Protein AF-0000000081159434 (afdb_homodimer)

Nearest PDB structures (foldseek):
  7n94-assembly2_B  TM=7.293E-01  e=1.625E-02  Homo sapiens
  8uw3-assembly1_A  TM=6.917E-01  e=1.733E-02  Homo sapiens
  7o1f-assembly1_A  TM=2.575E-01  e=3.703E+00  Thermochaetoides thermophila DSM 1495
  7n94-assembly2_B  TM=7.288E-01  e=1.547E-02  Homo sapiens
  8uw3-assembly1_A  TM=6.910E-01  e=1.757E-02  Homo sapiens

Structure (mmCIF, N/CA/C/O backbone):
data_AF-0000000081159434-model_v1
#
loop_
_entity.id
_entity.type
_entity.pdbx_description
1 polymer 'Craniofacial development protein 2-like protein'
#
loop_
_atom_site.group_PDB
_atom_site.id
_atom_site.type_symbol
_atom_site.label_atom_id
_atom_site.label_alt_id
_atom_site.label_comp_id
_atom_site.label_asym_id
_atom_site.label_entity_id
_atom_site.label_seq_id
_atom_site.pdbx_PDB_ins_code
_atom_site.Cartn_x
_atom_site.Cartn_y
_atom_site.Cartn_z
_atom_site.occupancy
_atom_site.B_iso_or_equiv
_atom_site.auth_seq_id
_atom_site.auth_comp_id
_atom_site.auth_asym_id
_atom_site.auth_atom_id
_atom_site.pdbx_PDB_model_num
ATOM 1 N N . MET A 1 1 ? -4.633 0.511 0.677 1 59.12 1 MET A N 1
ATOM 2 C CA . MET A 1 1 ? -3.68 1.165 -0.214 1 59.12 1 MET A CA 1
ATOM 3 C C . MET A 1 1 ? -4.184 1.155 -1.652 1 59.12 1 MET A C 1
ATOM 5 O O . MET A 1 1 ? -4.867 0.217 -2.07 1 59.12 1 MET A O 1
ATOM 9 N N . GLY A 1 2 ? -4.184 2.252 -2.365 1 60.19 2 GLY A N 1
ATOM 10 C CA . GLY A 1 2 ? -4.539 2.32 -3.773 1 60.19 2 GLY A CA 1
ATOM 11 C C . GLY A 1 2 ? -4.531 3.734 -4.32 1 60.19 2 GLY A C 1
ATOM 12 O O . GLY A 1 2 ? -4.27 4.691 -3.588 1 60.19 2 GLY A O 1
ATOM 13 N N . ASP A 1 3 ? -4.434 3.764 -5.738 1 64.25 3 ASP A N 1
ATOM 14 C CA . ASP A 1 3 ? -4.645 5.031 -6.43 1 64.25 3 ASP A CA 1
ATOM 15 C C . ASP A 1 3 ? -6.078 5.527 -6.246 1 64.25 3 ASP A C 1
ATOM 17 O O . ASP A 1 3 ? -6.988 5.09 -6.953 1 64.25 3 ASP A O 1
ATOM 21 N N . LEU A 1 4 ? -6.371 6.254 -5.203 1 74.56 4 LEU A N 1
ATOM 22 C CA . LEU A 1 4 ? -7.707 6.754 -4.898 1 74.56 4 LEU A CA 1
ATOM 23 C C . LEU A 1 4 ? -7.922 8.141 -5.5 1 74.56 4 LEU A C 1
ATOM 25 O O . LEU A 1 4 ? -9 8.719 -5.359 1 74.56 4 LEU A O 1
ATOM 29 N N . ASN A 1 5 ? -6.926 8.609 -6.211 1 83.75 5 ASN A N 1
ATOM 30 C CA . ASN A 1 5 ? -6.945 10.008 -6.633 1 83.75 5 ASN A CA 1
ATOM 31 C C . ASN A 1 5 ? -7.289 10.938 -5.473 1 83.75 5 ASN A C 1
ATOM 33 O O . ASN A 1 5 ? -8 11.922 -5.652 1 83.75 5 ASN A O 1
ATOM 37 N N . ALA A 1 6 ? -6.93 10.508 -4.309 1 91.5 6 ALA A N 1
ATOM 38 C CA . ALA A 1 6 ? -7.195 11.266 -3.086 1 91.5 6 ALA A CA 1
ATOM 39 C C . ALA A 1 6 ? -6.008 12.148 -2.715 1 91.5 6 ALA A C 1
ATOM 41 O O . ALA A 1 6 ? -4.918 11.641 -2.424 1 91.5 6 ALA A O 1
ATOM 42 N N . LYS A 1 7 ? -6.203 13.414 -2.861 1 95.12 7 LYS A N 1
ATOM 43 C CA . LYS A 1 7 ? -5.246 14.375 -2.311 1 95.12 7 LYS A CA 1
ATOM 44 C C . LYS A 1 7 ? -5.668 14.836 -0.919 1 95.12 7 LYS A C 1
ATOM 46 O O . LYS A 1 7 ? -6.691 15.508 -0.765 1 95.12 7 LYS A O 1
ATOM 51 N N . VAL A 1 8 ? -4.879 14.469 0.062 1 95.81 8 VAL A N 1
ATOM 52 C CA . VAL A 1 8 ? -5.273 14.742 1.44 1 95.81 8 VAL A CA 1
ATOM 53 C C . VAL A 1 8 ? -4.855 16.156 1.828 1 95.81 8 VAL A C 1
ATOM 55 O O . VAL A 1 8 ? -5.426 16.75 2.75 1 95.81 8 VAL A O 1
ATOM 58 N N . GLY A 1 9 ? -3.834 16.719 1.176 1 96 9 GLY A N 1
ATOM 59 C CA . GLY A 1 9 ? -3.453 18.109 1.355 1 96 9 GLY A CA 1
ATOM 60 C C . GLY A 1 9 ? -2.617 18.344 2.6 1 96 9 GLY A C 1
ATOM 61 O O . GLY A 1 9 ? -2.334 17.406 3.348 1 96 9 GLY A O 1
ATOM 62 N N . MET A 1 10 ? -2.219 19.641 2.846 1 95.88 10 MET A N 1
ATOM 63 C CA . MET A 1 10 ? -1.34 20.047 3.938 1 95.88 10 MET A CA 1
ATOM 64 C C . MET A 1 10 ? -2.148 20.406 5.18 1 95.88 10 MET A C 1
ATOM 66 O O . MET A 1 10 ? -1.649 20.297 6.301 1 95.88 10 MET A O 1
ATOM 70 N N . ASP A 1 11 ? -3.342 20.875 4.988 1 96 11 ASP A N 1
ATOM 71 C CA . ASP A 1 11 ? -4.164 21.328 6.109 1 96 11 ASP A CA 1
ATOM 72 C C . ASP A 1 11 ? -4.676 20.125 6.918 1 96 11 ASP A C 1
ATOM 74 O O . ASP A 1 11 ? -5.48 19.344 6.426 1 96 11 ASP A O 1
ATOM 78 N N . ASN A 1 12 ? -4.25 20.062 8.117 1 96.25 12 ASN A N 1
ATOM 79 C CA . ASN A 1 12 ? -4.684 18.938 8.938 1 96.25 12 ASN A CA 1
ATOM 80 C C . ASN A 1 12 ? -5.547 19.406 10.109 1 96.25 12 ASN A C 1
ATOM 82 O O . ASN A 1 12 ? -5.758 18.656 11.062 1 96.25 12 ASN A O 1
ATOM 86 N N . ILE A 1 13 ? -5.973 20.641 10.125 1 96.5 13 ILE A N 1
ATOM 87 C CA . ILE A 1 13 ? -6.809 21.156 11.203 1 96.5 13 ILE A CA 1
ATOM 88 C C . ILE A 1 13 ? -8.086 20.328 11.32 1 96.5 13 ILE A C 1
ATOM 90 O O . ILE A 1 13 ? -8.797 20.141 10.336 1 96.5 13 ILE A O 1
ATOM 94 N N . GLY A 1 14 ? -8.359 19.812 12.492 1 96.31 14 GLY A N 1
ATOM 95 C CA . GLY A 1 14 ? -9.547 19.016 12.734 1 96.31 14 GLY A CA 1
ATOM 96 C C . GLY A 1 14 ? -9.359 17.547 12.367 1 96.31 14 GLY A C 1
ATOM 97 O O . GLY A 1 14 ? -10.242 16.734 12.617 1 96.31 14 GLY A O 1
ATOM 98 N N . ASN A 1 15 ? -8.273 17.219 11.672 1 97.06 15 ASN A N 1
ATOM 99 C CA . ASN A 1 15 ? -8.008 15.859 11.227 1 97.06 15 ASN A CA 1
ATOM 100 C C . ASN A 1 15 ? -6.695 15.32 11.789 1 97.06 15 ASN A C 1
ATOM 102 O O . ASN A 1 15 ? -6.059 14.469 11.172 1 97.06 15 ASN A O 1
ATOM 106 N N . GLU A 1 16 ? -6.297 15.773 12.945 1 97 16 GLU A N 1
ATOM 107 C CA . GLU A 1 16 ? -4.973 15.484 13.492 1 97 16 GLU A CA 1
ATOM 108 C C . GLU A 1 16 ? -4.848 14.016 13.875 1 97 16 GLU A C 1
ATOM 110 O O . GLU A 1 16 ? -3.74 13.469 13.906 1 97 16 GLU A O 1
ATOM 115 N N . SER A 1 17 ? -5.977 13.414 14.125 1 96.19 17 SER A N 1
ATOM 116 C CA . SER A 1 17 ? -5.941 12 14.484 1 96.19 17 SER A CA 1
ATOM 117 C C . SER A 1 17 ? -5.633 11.133 13.273 1 96.19 17 SER A C 1
ATOM 119 O O . SER A 1 17 ? -5.18 9.992 13.414 1 96.19 17 SER A O 1
ATOM 121 N N . VAL A 1 18 ? -5.867 11.648 12.102 1 97.31 18 VAL A N 1
ATOM 122 C CA . VAL A 1 18 ? -5.754 10.859 10.883 1 97.31 18 VAL A CA 1
ATOM 123 C C . VAL A 1 18 ? -4.547 11.32 10.07 1 97.31 18 VAL A C 1
ATOM 125 O O . VAL A 1 18 ? -3.803 10.5 9.531 1 97.31 18 VAL A O 1
ATOM 128 N N . THR A 1 19 ? -4.395 12.648 9.945 1 97.62 19 THR A N 1
ATOM 129 C CA . THR A 1 19 ? -3.334 13.219 9.125 1 97.62 19 THR A CA 1
ATOM 130 C C . THR A 1 19 ? -2.314 13.953 9.984 1 97.62 19 THR A C 1
ATOM 132 O O . THR A 1 19 ? -2.672 14.57 10.992 1 97.62 19 THR A O 1
ATOM 135 N N . GLY A 1 20 ? -1.026 13.797 9.594 1 96.81 20 GLY A N 1
ATOM 136 C CA . GLY A 1 20 ? 0.026 14.57 10.227 1 96.81 20 GLY A CA 1
ATOM 137 C C . GLY A 1 20 ? 0.222 15.938 9.602 1 96.81 20 GLY A C 1
ATOM 138 O O . GLY A 1 20 ? -0.651 16.438 8.883 1 96.81 20 GLY A O 1
ATOM 139 N N . LYS A 1 21 ? 1.321 16.562 9.859 1 96.5 21 LYS A N 1
ATOM 140 C CA . LYS A 1 21 ? 1.597 17.938 9.445 1 96.5 21 LYS A CA 1
ATOM 141 C C . LYS A 1 21 ? 2.4 17.953 8.148 1 96.5 21 LYS A C 1
ATOM 143 O O . LYS A 1 21 ? 2.674 19.031 7.605 1 96.5 21 LYS A O 1
ATOM 148 N N . GLU A 1 22 ? 2.744 16.812 7.688 1 97.19 22 GLU A N 1
ATOM 149 C CA . GLU A 1 22 ? 3.645 16.734 6.543 1 97.19 22 GLU A CA 1
ATOM 150 C C . GLU A 1 22 ? 2.883 16.391 5.262 1 97.19 22 GLU A C 1
ATOM 152 O O . GLU A 1 22 ? 3.385 15.664 4.406 1 97.19 22 GLU A O 1
ATOM 157 N N . GLY A 1 23 ? 1.667 16.781 5.102 1 94.38 23 GLY A N 1
ATOM 158 C CA . GLY A 1 23 ? 0.933 16.672 3.854 1 94.38 23 GLY A CA 1
ATOM 159 C C . GLY A 1 23 ? 1.466 17.562 2.758 1 94.38 23 GLY A C 1
ATOM 160 O O . GLY A 1 23 ? 2.277 18.453 3.02 1 94.38 23 GLY A O 1
ATOM 161 N N . ILE A 1 24 ? 1.036 17.344 1.503 1 93.62 24 ILE A N 1
ATOM 162 C CA . ILE A 1 24 ? 1.435 18.203 0.395 1 93.62 24 ILE A CA 1
ATOM 163 C C . ILE A 1 24 ? 0.222 18.516 -0.481 1 93.62 24 ILE A C 1
ATOM 165 O O . ILE A 1 24 ? -0.717 17.719 -0.553 1 93.62 24 ILE A O 1
ATOM 169 N N . GLY A 1 25 ? 0.228 19.734 -1.045 1 93.88 25 GLY A N 1
ATOM 170 C CA . GLY A 1 25 ? -0.812 20.125 -1.987 1 93.88 25 GLY A CA 1
ATOM 171 C C . GLY A 1 25 ? -2.107 20.531 -1.312 1 93.88 25 GLY A C 1
ATOM 172 O O . GLY A 1 25 ? -2.115 20.891 -0.133 1 93.88 25 GLY A O 1
ATOM 173 N N . ILE A 1 26 ? -3.17 20.594 -2.125 1 96.06 26 ILE A N 1
ATOM 174 C CA . ILE A 1 26 ? -4.496 21 -1.674 1 96.06 26 ILE A CA 1
ATOM 175 C C . ILE A 1 26 ? -5.445 19.797 -1.704 1 96.06 26 ILE A C 1
ATOM 177 O O . ILE A 1 26 ? -5.496 19.062 -2.693 1 96.06 26 ILE A O 1
ATOM 181 N N . ARG A 1 27 ? -6.184 19.688 -0.584 1 96.56 27 ARG A N 1
ATOM 182 C CA . ARG A 1 27 ? -7.129 18.578 -0.447 1 96.56 27 ARG A CA 1
ATOM 183 C C . ARG A 1 27 ? -8.219 18.672 -1.507 1 96.56 27 ARG A C 1
ATOM 185 O O . ARG A 1 27 ? -8.734 19.75 -1.794 1 96.56 27 ARG A O 1
ATOM 192 N N . ASN A 1 28 ? -8.508 17.531 -2.145 1 94.56 28 ASN A N 1
ATOM 193 C CA . ASN A 1 28 ? -9.664 17.453 -3.033 1 94.56 28 ASN A CA 1
ATOM 194 C C . ASN A 1 28 ? -10.797 16.656 -2.408 1 94.56 28 ASN A C 1
ATOM 196 O O . ASN A 1 28 ? -10.711 16.234 -1.251 1 94.56 28 ASN A O 1
ATOM 200 N N . GLU A 1 29 ? -11.859 16.469 -3.17 1 93.31 29 GLU A N 1
ATOM 201 C CA . GLU A 1 29 ? -13.039 15.789 -2.643 1 93.31 29 GLU A CA 1
ATOM 202 C C . GLU A 1 29 ? -12.719 14.344 -2.27 1 93.31 29 GLU A C 1
ATOM 204 O O . GLU A 1 29 ? -13.148 13.859 -1.223 1 93.31 29 GLU A O 1
ATOM 209 N N . ASN A 1 30 ? -11.945 13.688 -3.115 1 90.88 30 ASN A N 1
ATOM 210 C CA . ASN A 1 30 ? -11.547 12.312 -2.818 1 90.88 30 ASN A CA 1
ATOM 211 C C . ASN A 1 30 ? -10.688 12.234 -1.561 1 90.88 30 ASN A C 1
ATOM 213 O O . ASN A 1 30 ? -10.812 11.289 -0.777 1 90.88 30 ASN A O 1
ATOM 217 N N . GLY A 1 31 ? -9.852 13.227 -1.444 1 93.62 31 GLY A N 1
ATOM 218 C CA . GLY A 1 31 ? -9.062 13.312 -0.227 1 93.62 31 GLY A CA 1
ATOM 219 C C . GLY A 1 31 ? -9.906 13.453 1.025 1 93.62 31 GLY A C 1
ATOM 220 O O . GLY A 1 31 ? -9.625 12.812 2.043 1 93.62 31 GLY A O 1
ATOM 221 N N . GLU A 1 32 ? -10.953 14.273 0.896 1 94.94 32 GLU A N 1
ATOM 222 C CA . GLU A 1 32 ? -11.867 14.445 2.021 1 94.94 32 GLU A CA 1
ATOM 223 C C . GLU A 1 32 ? -12.555 13.133 2.379 1 94.94 32 GLU A C 1
ATOM 225 O O . GLU A 1 32 ? -12.625 12.766 3.553 1 94.94 32 GLU A O 1
ATOM 230 N N . THR A 1 33 ? -13.031 12.461 1.392 1 92.25 33 THR A N 1
ATOM 231 C CA . THR A 1 33 ? -13.695 11.18 1.598 1 92.25 33 THR A CA 1
ATOM 232 C C . THR A 1 33 ? -12.734 10.164 2.215 1 92.25 33 THR A C 1
ATOM 234 O O . THR A 1 33 ? -13.109 9.422 3.121 1 92.25 33 THR A O 1
ATOM 237 N N . PHE A 1 34 ? -11.523 10.164 1.751 1 91.75 34 PHE A N 1
ATOM 238 C CA . PHE A 1 34 ? -10.508 9.242 2.248 1 91.75 34 PHE A CA 1
ATOM 239 C C . PHE A 1 34 ? -10.211 9.508 3.719 1 91.75 34 PHE A C 1
ATOM 241 O O . PHE A 1 34 ? -10.109 8.57 4.516 1 91.75 34 PHE A O 1
ATOM 248 N N . ILE A 1 35 ? -10.094 10.734 4.098 1 95.38 35 ILE A N 1
ATOM 249 C CA . ILE A 1 35 ? -9.852 11.117 5.484 1 95.38 35 ILE A CA 1
ATOM 250 C C . ILE A 1 35 ? -11.008 10.641 6.363 1 95.38 35 ILE A C 1
ATOM 252 O O . ILE A 1 35 ? -10.781 10.078 7.441 1 95.38 35 ILE A O 1
ATOM 256 N N . GLU A 1 36 ? -12.188 10.812 5.887 1 94.19 36 GLU A N 1
ATOM 257 C CA . GLU A 1 36 ? -13.359 10.383 6.645 1 94.19 36 GLU A CA 1
ATOM 258 C C . GLU A 1 36 ? -13.352 8.867 6.855 1 94.19 36 GLU A C 1
ATOM 260 O O . GLU A 1 36 ? -13.664 8.391 7.949 1 94.19 36 GLU A O 1
ATOM 265 N N . LEU A 1 37 ? -13.023 8.203 5.824 1 91.12 37 LEU A N 1
ATOM 266 C CA . LEU A 1 37 ? -12.93 6.746 5.926 1 91.12 37 LEU A CA 1
ATOM 267 C C . LEU A 1 37 ? -11.875 6.344 6.949 1 91.12 37 LEU A C 1
ATOM 269 O O . LEU A 1 37 ? -12.117 5.465 7.781 1 91.12 37 LEU A O 1
ATOM 273 N N . CYS A 1 38 ? -10.703 6.949 6.836 1 94.12 38 CYS A N 1
ATOM 274 C CA . CYS A 1 38 ? -9.633 6.648 7.781 1 94.12 38 CYS A CA 1
ATOM 275 C C . CYS A 1 38 ? -10.062 6.965 9.211 1 94.12 38 CYS A C 1
ATOM 277 O O . CYS A 1 38 ? -9.742 6.219 10.141 1 94.12 38 CYS A O 1
ATOM 279 N N . GLN A 1 39 ? -10.789 8.062 9.344 1 95.69 39 GLN A N 1
ATOM 280 C CA . GLN A 1 39 ? -11.312 8.406 10.656 1 95.69 39 GLN A CA 1
ATOM 281 C C . GLN A 1 39 ? -12.25 7.316 11.18 1 95.69 39 GLN A C 1
ATOM 283 O O . GLN A 1 39 ? -12.133 6.883 12.328 1 95.69 39 GLN A O 1
ATOM 288 N N . PHE A 1 40 ? -13.109 6.914 10.367 1 92.94 40 PHE A N 1
ATOM 289 C CA . PHE A 1 40 ? -14.117 5.922 10.727 1 92.94 40 PHE A CA 1
ATOM 290 C C . PHE A 1 40 ? -13.461 4.594 11.086 1 92.94 40 PHE A C 1
ATOM 292 O O . PHE A 1 40 ? -13.914 3.9 12 1 92.94 40 PHE A O 1
ATOM 299 N N . LYS A 1 41 ? -12.398 4.277 10.445 1 91.62 41 LYS A N 1
ATOM 300 C CA . LYS A 1 41 ? -11.766 2.977 10.625 1 91.62 41 LYS A CA 1
ATOM 301 C C . LYS A 1 41 ? -10.578 3.068 11.578 1 91.62 41 LYS A C 1
ATOM 303 O O . LYS A 1 41 ? -9.852 2.094 11.773 1 91.62 41 LYS A O 1
ATOM 308 N N . ASN A 1 42 ? -10.32 4.18 12.172 1 95.38 42 ASN A N 1
ATOM 309 C CA . ASN A 1 42 ? -9.227 4.426 13.109 1 95.38 42 ASN A CA 1
ATOM 310 C C . ASN A 1 42 ? -7.867 4.148 12.469 1 95.38 42 ASN A C 1
ATOM 312 O O . ASN A 1 42 ? -7.051 3.412 13.023 1 95.38 42 ASN A O 1
ATOM 316 N N . LEU A 1 43 ? -7.723 4.762 11.328 1 94.62 43 LEU A N 1
ATOM 317 C CA . LEU A 1 43 ? -6.469 4.656 10.594 1 94.62 43 LEU A CA 1
ATOM 318 C C . LEU A 1 43 ? -5.727 5.988 10.586 1 94.62 43 LEU A C 1
ATOM 320 O O . LEU A 1 43 ? -6.344 7.051 10.672 1 94.62 43 LEU A O 1
ATOM 324 N N . ILE A 1 44 ? -4.387 5.922 10.516 1 96.56 44 ILE A N 1
ATOM 325 C CA . ILE A 1 44 ? -3.576 7.109 10.266 1 96.56 44 ILE A CA 1
ATOM 326 C C . ILE A 1 44 ? -2.967 7.031 8.867 1 96.56 44 ILE A C 1
ATOM 328 O O . ILE A 1 44 ? -2.623 5.949 8.398 1 96.56 44 ILE A O 1
ATOM 332 N N . ILE A 1 45 ? -2.891 8.125 8.234 1 96.12 45 ILE A N 1
ATOM 333 C CA . ILE A 1 45 ? -2.26 8.203 6.918 1 96.12 45 ILE A CA 1
ATOM 334 C C . ILE A 1 45 ? -0.765 8.469 7.082 1 96.12 45 ILE A C 1
ATOM 336 O O . ILE A 1 45 ? -0.353 9.602 7.332 1 96.12 45 ILE A O 1
ATOM 340 N N . GLY A 1 46 ? 0.014 7.492 6.824 1 95.75 46 GLY A N 1
ATOM 341 C CA . GLY A 1 46 ?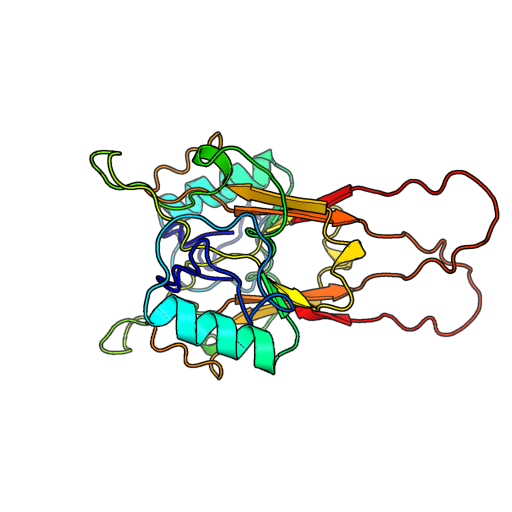 1.424 7.508 7.18 1 95.75 46 GLY A CA 1
ATOM 342 C C . GLY A 1 46 ? 2.217 8.57 6.441 1 95.75 46 GLY A C 1
ATOM 343 O O . GLY A 1 46 ? 3.082 9.227 7.023 1 95.75 46 GLY A O 1
ATOM 344 N N . GLY A 1 47 ? 1.868 8.82 5.211 1 94.75 47 GLY A N 1
ATOM 345 C CA . GLY A 1 47 ? 2.641 9.727 4.375 1 94.75 47 GLY A CA 1
ATOM 346 C C . GLY A 1 47 ? 2.619 11.156 4.871 1 94.75 47 GLY A C 1
ATOM 347 O O . GLY A 1 47 ? 3.443 11.977 4.457 1 94.75 47 GLY A O 1
ATOM 348 N N . THR A 1 48 ? 1.767 11.453 5.773 1 96.94 48 THR A N 1
ATOM 349 C CA . THR A 1 48 ? 1.625 12.828 6.25 1 96.94 48 THR A CA 1
ATOM 350 C C . THR A 1 48 ? 2.336 13.008 7.59 1 96.94 48 THR A C 1
ATOM 352 O O . THR A 1 48 ? 2.248 14.07 8.203 1 96.94 48 THR A O 1
ATOM 355 N N . ARG A 1 49 ? 3.057 12.031 8.016 1 96.56 49 ARG A N 1
ATOM 356 C CA . ARG A 1 49 ? 3.482 12.062 9.414 1 96.56 49 ARG A CA 1
ATOM 357 C C . ARG A 1 49 ? 4.988 12.266 9.516 1 96.56 49 ARG A C 1
ATOM 359 O O . ARG A 1 49 ? 5.504 12.586 10.594 1 96.56 49 ARG A O 1
ATOM 366 N N . PHE A 1 50 ? 5.648 12.133 8.508 1 96.5 50 PHE A N 1
ATOM 367 C CA . PHE A 1 50 ? 7.105 12.172 8.562 1 96.5 50 PHE A CA 1
ATOM 368 C C . PHE A 1 50 ? 7.648 13.312 7.707 1 96.5 50 PHE A C 1
ATOM 370 O O . PHE A 1 50 ? 7.266 13.453 6.547 1 96.5 50 PHE A O 1
ATOM 377 N N . GLN A 1 51 ? 8.469 14.078 8.281 1 96.31 51 GLN A N 1
ATOM 378 C CA . GLN A 1 51 ? 9.07 15.203 7.574 1 96.31 51 GLN A CA 1
ATOM 379 C C . GLN A 1 51 ? 10.016 14.727 6.48 1 96.31 51 GLN A C 1
ATOM 381 O O . GLN A 1 51 ? 10.906 13.906 6.738 1 96.31 51 GLN A O 1
ATOM 386 N N . LYS A 1 52 ? 9.719 15.203 5.328 1 94.25 52 LYS A N 1
ATOM 387 C CA . LYS A 1 52 ? 10.555 14.914 4.168 1 94.25 52 LYS A CA 1
ATOM 388 C C . LYS A 1 52 ? 10.398 15.984 3.096 1 94.25 52 LYS A C 1
ATOM 390 O O . LYS A 1 52 ? 9.438 16.766 3.125 1 94.25 52 LYS A O 1
ATOM 395 N N . LYS A 1 53 ? 11.43 16.016 2.223 1 93.5 53 LYS A N 1
ATOM 396 C CA . LYS A 1 53 ? 11.281 16.891 1.058 1 93.5 53 LYS A CA 1
ATOM 397 C C . LYS A 1 53 ? 10.102 16.453 0.195 1 93.5 53 LYS A C 1
ATOM 399 O O . LYS A 1 53 ? 9.773 15.266 0.134 1 93.5 53 LYS A O 1
ATOM 404 N N . ASP A 1 54 ? 9.508 17.344 -0.512 1 90.12 54 ASP A N 1
ATOM 405 C CA . ASP A 1 54 ? 8.305 17.109 -1.298 1 90.12 54 ASP A CA 1
ATOM 406 C C . ASP A 1 54 ? 8.539 16.016 -2.34 1 90.12 54 ASP A C 1
ATOM 408 O O . ASP A 1 54 ? 7.633 15.242 -2.656 1 90.12 54 ASP A O 1
ATOM 412 N N . ILE A 1 55 ? 9.781 15.914 -2.852 1 88.19 55 ILE A N 1
ATOM 413 C CA . ILE A 1 55 ? 10.078 14.938 -3.893 1 88.19 55 ILE A CA 1
ATOM 414 C C . ILE A 1 55 ? 9.945 13.523 -3.33 1 88.19 55 ILE A C 1
ATOM 416 O O . ILE A 1 55 ? 9.734 12.57 -4.078 1 88.19 55 ILE A O 1
ATOM 420 N N . TYR A 1 56 ? 10 13.375 -2 1 92.44 56 TYR A N 1
ATOM 421 C CA . TYR A 1 56 ? 9.875 12.062 -1.375 1 92.44 56 TYR A CA 1
ATOM 422 C C . TYR A 1 56 ? 8.461 11.852 -0.851 1 92.44 56 TYR A C 1
ATOM 424 O O . TYR A 1 56 ? 8.172 10.82 -0.235 1 92.44 56 TYR A O 1
ATOM 432 N N . LYS A 1 57 ? 7.609 12.844 -1.099 1 93.5 57 LYS A N 1
ATOM 433 C CA . LYS A 1 57 ? 6.211 12.75 -0.688 1 93.5 57 LYS A CA 1
ATOM 434 C C . LYS A 1 57 ? 5.309 12.453 -1.881 1 93.5 57 LYS A C 1
ATOM 436 O O . LYS A 1 57 ? 4.359 11.672 -1.769 1 93.5 57 LYS A O 1
ATOM 441 N N . ALA A 1 58 ? 5.625 13.055 -2.992 1 91.94 58 ALA A N 1
ATOM 442 C CA . ALA A 1 58 ? 4.785 12.93 -4.18 1 91.94 58 ALA A CA 1
ATOM 443 C C . ALA A 1 58 ? 4.871 11.523 -4.766 1 91.94 58 ALA A C 1
ATOM 445 O O . ALA A 1 58 ? 5.961 10.969 -4.91 1 91.94 58 ALA A O 1
ATOM 446 N N . THR A 1 59 ? 3.695 10.977 -5.047 1 90.69 59 THR A N 1
ATOM 447 C CA . THR A 1 59 ? 3.666 9.625 -5.582 1 90.69 59 THR A CA 1
ATOM 448 C C . THR A 1 59 ? 3.303 9.633 -7.062 1 90.69 59 THR A C 1
ATOM 450 O O . THR A 1 59 ? 3.416 8.609 -7.742 1 90.69 59 THR A O 1
ATOM 453 N N . TRP A 1 60 ? 2.846 10.711 -7.578 1 90 60 TRP A N 1
ATOM 454 C CA . TRP A 1 60 ? 2.5 10.875 -8.984 1 90 60 TRP A CA 1
ATOM 455 C C . TRP A 1 60 ? 3.133 12.133 -9.562 1 90 60 TRP A C 1
ATOM 457 O O . TRP A 1 60 ? 3.137 13.188 -8.914 1 90 60 TRP A O 1
ATOM 467 N N . VAL A 1 61 ? 3.666 11.992 -10.719 1 87.69 61 VAL A N 1
ATOM 468 C CA . VAL A 1 61 ? 4.238 13.117 -11.438 1 87.69 61 VAL A CA 1
ATOM 469 C C . VAL A 1 61 ? 3.635 13.203 -12.844 1 87.69 61 VAL A C 1
ATOM 471 O O . VAL A 1 61 ? 3.541 12.188 -13.539 1 87.69 61 VAL A O 1
ATOM 474 N N . SER A 1 62 ? 3.266 14.391 -13.133 1 88.31 62 SER A N 1
ATOM 475 C CA . SER A 1 62 ? 2.686 14.578 -14.461 1 88.31 62 SER A CA 1
ATOM 476 C C . SER A 1 62 ? 3.721 14.336 -15.555 1 88.31 62 SER A C 1
ATOM 478 O O . SER A 1 62 ? 4.926 14.391 -15.305 1 88.31 62 SER A O 1
ATOM 480 N N . PRO A 1 63 ? 3.133 14.008 -16.797 1 86.44 63 PRO A N 1
ATOM 481 C CA . PRO A 1 63 ? 4.055 13.742 -17.906 1 86.44 63 PRO A CA 1
ATOM 482 C C . PRO A 1 63 ? 5.051 14.875 -18.125 1 86.44 63 PRO A C 1
ATOM 484 O O . PRO A 1 63 ? 6.211 14.625 -18.484 1 86.44 63 PRO A O 1
ATOM 487 N N . ASN A 1 64 ? 4.645 16.094 -17.906 1 87.94 64 ASN A N 1
ATOM 488 C CA . ASN A 1 64 ? 5.535 17.234 -18.109 1 87.94 64 ASN A CA 1
ATOM 489 C C . ASN A 1 64 ? 6.34 17.531 -16.859 1 87.94 64 ASN A C 1
ATOM 491 O O . ASN A 1 64 ? 7.078 18.531 -16.812 1 87.94 64 ASN A O 1
ATOM 495 N N . ARG A 1 65 ? 6.141 16.75 -15.836 1 83.69 65 ARG A N 1
ATOM 496 C CA . ARG A 1 65 ? 6.883 16.766 -14.578 1 83.69 65 ARG A CA 1
ATOM 497 C C . ARG A 1 65 ? 6.652 18.062 -13.812 1 83.69 65 ARG A C 1
ATOM 499 O O . ARG A 1 65 ? 7.418 18.406 -12.906 1 83.69 65 ARG A O 1
ATOM 506 N N . ARG A 1 66 ? 5.594 18.797 -14.141 1 87.88 66 ARG A N 1
ATOM 507 C CA . ARG A 1 66 ? 5.34 20.094 -13.5 1 87.88 66 ARG A CA 1
ATOM 508 C C . ARG A 1 66 ? 4.406 19.938 -12.312 1 87.88 66 ARG A C 1
ATOM 510 O O . ARG A 1 66 ? 4.414 20.766 -11.398 1 87.88 66 ARG A O 1
ATOM 517 N N . THR A 1 67 ? 3.623 18.922 -12.406 1 88.88 67 THR A N 1
ATOM 518 C CA . THR A 1 67 ? 2.66 18.703 -11.336 1 88.88 67 THR A CA 1
ATOM 519 C C . THR A 1 67 ? 3.012 17.453 -10.539 1 88.88 67 THR A C 1
ATOM 521 O O . THR A 1 67 ? 3.299 16.391 -11.117 1 88.88 67 THR A O 1
ATOM 524 N N . LYS A 1 68 ? 3.115 17.641 -9.266 1 90.19 68 LYS A N 1
ATOM 525 C CA . LYS A 1 68 ? 3.369 16.531 -8.352 1 90.19 68 LYS A CA 1
ATOM 526 C C . LYS A 1 68 ? 2.27 16.422 -7.301 1 90.19 68 LYS A C 1
ATOM 528 O O . LYS A 1 68 ? 1.878 17.422 -6.695 1 90.19 68 LYS A O 1
ATOM 533 N N . ASN A 1 69 ? 1.725 15.211 -7.211 1 91.94 69 ASN A N 1
ATOM 534 C CA . ASN A 1 69 ? 0.671 14.953 -6.238 1 91.94 69 ASN A CA 1
ATOM 535 C C . ASN A 1 69 ? 0.952 13.688 -5.43 1 91.94 69 ASN A C 1
ATOM 537 O O . ASN A 1 69 ? 1.637 12.781 -5.906 1 91.94 69 ASN A O 1
ATOM 541 N N . ARG A 1 70 ? 0.551 13.719 -4.23 1 93 70 ARG A N 1
ATOM 542 C CA . ARG A 1 70 ? 0.509 12.484 -3.453 1 93 70 ARG A CA 1
ATOM 543 C C . ARG A 1 70 ? -0.882 11.859 -3.492 1 93 70 ARG A C 1
ATOM 545 O O . ARG A 1 70 ? -1.806 12.352 -2.838 1 93 70 ARG A O 1
ATOM 552 N N . ILE A 1 71 ? -1.006 10.781 -4.273 1 90.56 71 ILE A N 1
ATOM 553 C CA . ILE A 1 71 ? -2.334 10.203 -4.426 1 90.56 71 ILE A CA 1
ATOM 554 C C . ILE A 1 71 ? -2.297 8.719 -4.043 1 90.56 71 ILE A C 1
ATOM 556 O O . ILE A 1 71 ? -3.338 8.062 -3.99 1 90.56 71 ILE A O 1
ATOM 560 N N . ASP A 1 72 ? -1.168 8.125 -3.83 1 89.38 72 ASP A N 1
ATOM 561 C CA . ASP A 1 72 ? -0.984 6.797 -3.25 1 89.38 72 ASP A CA 1
ATOM 562 C C . ASP A 1 72 ? -0.629 6.887 -1.768 1 89.38 72 ASP A C 1
ATOM 564 O O . ASP A 1 72 ? 0.228 7.684 -1.378 1 89.38 72 ASP A O 1
ATOM 568 N N . HIS A 1 73 ? -1.359 6.082 -0.984 1 92.12 73 HIS A N 1
ATOM 569 C CA . HIS A 1 73 ? -1.223 6.254 0.458 1 92.12 73 HIS A CA 1
ATOM 570 C C . HIS A 1 73 ? -1.065 4.91 1.16 1 92.12 73 HIS A C 1
ATOM 572 O O . HIS A 1 73 ? -1.557 3.891 0.672 1 92.12 73 HIS A O 1
ATOM 578 N N . ILE A 1 74 ? -0.367 4.949 2.229 1 92 74 ILE A N 1
ATOM 579 C CA . ILE A 1 74 ? -0.35 3.881 3.221 1 92 74 ILE A CA 1
ATOM 580 C C . ILE A 1 74 ? -1.022 4.363 4.508 1 92 74 ILE A C 1
ATOM 582 O O . ILE A 1 74 ? -0.636 5.387 5.07 1 92 74 ILE A O 1
ATOM 586 N N . ALA A 1 75 ? -2.066 3.699 4.848 1 93 75 ALA A N 1
ATOM 587 C CA . ALA A 1 75 ? -2.736 3.951 6.121 1 93 75 ALA A CA 1
ATOM 588 C C . ALA A 1 75 ? -2.654 2.734 7.035 1 93 75 ALA A C 1
ATOM 590 O O . ALA A 1 75 ? -2.744 1.595 6.574 1 93 75 ALA A O 1
ATOM 591 N N . VAL A 1 76 ? -2.445 2.992 8.281 1 92.44 76 VAL A N 1
ATOM 592 C CA . VAL A 1 76 ? -2.326 1.903 9.242 1 92.44 76 VAL A CA 1
ATOM 593 C C . VAL A 1 76 ? -3.215 2.184 10.453 1 92.44 76 VAL A C 1
ATOM 595 O O . VAL A 1 76 ? -3.557 3.336 10.727 1 92.44 76 VAL A O 1
ATOM 598 N N . ASN A 1 77 ? -3.551 1.129 11.156 1 91.81 77 ASN A N 1
ATOM 599 C CA . ASN A 1 77 ? -4.32 1.297 12.383 1 91.81 77 ASN A CA 1
ATOM 600 C C . ASN A 1 77 ? -3.588 2.189 13.383 1 91.81 77 ASN A C 1
ATOM 602 O O . ASN A 1 77 ? -2.375 2.064 13.562 1 91.81 77 ASN A O 1
ATOM 606 N N . THR A 1 78 ? -4.359 3.068 14.008 1 92.94 78 THR A N 1
ATOM 607 C CA . THR A 1 78 ? -3.799 4.035 14.945 1 92.94 78 THR A CA 1
ATOM 608 C C . THR A 1 78 ? -3.01 3.33 16.047 1 92.94 78 THR A C 1
ATOM 610 O O . THR A 1 78 ? -2.016 3.861 16.547 1 92.94 78 THR A O 1
ATOM 613 N N . LYS A 1 79 ? -3.375 2.168 16.406 1 84.94 79 LYS A N 1
ATOM 614 C CA . LYS A 1 79 ? -2.699 1.42 17.453 1 84.94 79 LYS A CA 1
ATOM 615 C C . LYS A 1 79 ? -1.253 1.116 17.078 1 84.94 79 LYS A C 1
ATOM 617 O O . LYS A 1 79 ? -0.423 0.834 17.953 1 84.94 79 LYS A O 1
ATOM 622 N N . TRP A 1 80 ? -0.955 1.264 15.781 1 84.25 80 TRP A N 1
ATOM 623 C CA . TRP A 1 80 ? 0.386 0.921 15.32 1 84.25 80 TRP A CA 1
ATOM 624 C C . TRP A 1 80 ? 1.16 2.172 14.922 1 84.25 80 TRP A C 1
ATOM 626 O O . TRP A 1 80 ? 2.176 2.086 14.227 1 84.25 80 TRP A O 1
ATOM 636 N N . LYS A 1 81 ? 0.624 3.248 15.266 1 88.31 81 LYS A N 1
ATOM 637 C CA . LYS A 1 81 ? 1.224 4.52 14.875 1 88.31 81 LYS A CA 1
ATOM 638 C C . LYS A 1 81 ? 2.689 4.586 15.289 1 88.31 81 LYS A C 1
ATOM 640 O O . LYS A 1 81 ? 3.529 5.102 14.547 1 88.31 81 LYS A O 1
ATOM 645 N N . SER A 1 82 ? 2.967 4.016 16.438 1 87.25 82 SER A N 1
ATOM 646 C CA . SER A 1 82 ? 4.332 4.105 16.953 1 87.25 82 SER A CA 1
ATOM 647 C C . SER A 1 82 ? 5.246 3.104 16.266 1 87.25 82 SER A C 1
ATOM 649 O O . SER A 1 82 ? 6.473 3.25 16.297 1 87.25 82 SER A O 1
ATOM 651 N N . SER A 1 83 ? 4.66 2.064 15.664 1 85.56 83 SER A N 1
ATOM 652 C CA . SER A 1 83 ? 5.445 1.06 14.953 1 85.56 83 SER A CA 1
ATOM 653 C C . SER A 1 83 ? 5.82 1.538 13.555 1 85.56 83 SER A C 1
ATOM 655 O O . SER A 1 83 ? 6.797 1.066 12.969 1 85.56 83 SER A O 1
ATOM 657 N N . LEU A 1 84 ? 5.004 2.402 13 1 90.19 84 LEU A N 1
ATOM 658 C CA . LEU A 1 84 ? 5.305 2.951 11.688 1 90.19 84 LEU A CA 1
ATOM 659 C C . LEU A 1 84 ? 6.438 3.967 11.766 1 90.19 84 LEU A C 1
ATOM 661 O O . LEU A 1 84 ? 6.301 5.008 12.414 1 90.19 84 LEU A O 1
ATOM 665 N N . LEU A 1 85 ? 7.52 3.699 11.078 1 91.5 85 LEU A N 1
ATOM 666 C CA . LEU A 1 85 ? 8.734 4.484 11.234 1 91.5 85 LEU A CA 1
ATOM 667 C C . LEU A 1 85 ? 8.883 5.504 10.109 1 91.5 85 LEU A C 1
ATOM 669 O O . LEU A 1 85 ? 9.516 6.543 10.281 1 91.5 85 LEU A O 1
ATOM 673 N N . ASP A 1 86 ? 8.352 5.141 8.992 1 93.88 86 ASP A N 1
ATOM 674 C CA . ASP A 1 86 ? 8.516 6.012 7.832 1 93.88 86 ASP A CA 1
ATOM 675 C C . ASP A 1 86 ? 7.566 5.605 6.707 1 93.88 86 ASP A C 1
ATOM 677 O O . ASP A 1 86 ? 7.141 4.449 6.633 1 93.88 86 ASP A O 1
ATOM 681 N N . VAL A 1 87 ? 7.117 6.527 5.922 1 93.62 87 VAL A N 1
ATOM 682 C CA . VAL A 1 87 ? 6.441 6.32 4.645 1 93.62 87 VAL A CA 1
ATOM 683 C C . VAL A 1 87 ? 7.004 7.281 3.598 1 93.62 87 VAL A C 1
ATOM 685 O O . VAL A 1 87 ? 7.066 8.492 3.828 1 93.62 87 VAL A O 1
ATOM 688 N N . SER A 1 88 ? 7.461 6.758 2.457 1 92.5 88 SER A N 1
ATOM 689 C CA . SER A 1 88 ? 8.109 7.602 1.46 1 92.5 88 SER A CA 1
ATOM 690 C C . SER A 1 88 ? 7.816 7.117 0.045 1 92.5 88 SER A C 1
ATOM 692 O O . SER A 1 88 ? 7.543 5.93 -0.165 1 92.5 88 SER A O 1
ATOM 694 N N . ALA A 1 89 ? 7.785 8.055 -0.897 1 90.5 89 ALA A N 1
ATOM 695 C CA . ALA A 1 89 ? 7.816 7.684 -2.309 1 90.5 89 ALA A CA 1
ATOM 696 C C . ALA A 1 89 ? 9.227 7.316 -2.75 1 90.5 89 ALA A C 1
ATOM 698 O O . ALA A 1 89 ? 10.172 8.086 -2.541 1 90.5 89 ALA A O 1
ATOM 699 N N . CYS A 1 90 ? 9.367 6.137 -3.312 1 85.44 90 CYS A N 1
ATOM 700 C CA . CYS A 1 90 ? 10.664 5.664 -3.781 1 85.44 90 CYS A CA 1
ATOM 701 C C . CYS A 1 90 ? 10.93 6.129 -5.207 1 85.44 90 CYS A C 1
ATOM 703 O O . CYS A 1 90 ? 10.344 5.602 -6.156 1 85.44 90 CYS A O 1
ATOM 705 N N . ARG A 1 91 ? 11.844 7.031 -5.43 1 78.75 91 ARG A N 1
ATOM 706 C CA . ARG A 1 91 ? 12.125 7.637 -6.727 1 78.75 91 ARG A CA 1
ATOM 707 C C . ARG A 1 91 ? 13.156 6.824 -7.5 1 78.75 91 ARG A C 1
ATOM 709 O O . ARG A 1 91 ? 13.305 6.992 -8.711 1 78.75 91 ARG A O 1
ATOM 716 N N . GLY A 1 92 ? 13.844 6.043 -6.867 1 69.75 92 GLY A N 1
ATOM 717 C CA . GLY A 1 92 ? 14.898 5.297 -7.543 1 69.75 92 GLY A CA 1
ATOM 718 C C . GLY A 1 92 ? 14.391 4.062 -8.258 1 69.75 92 GLY A C 1
ATOM 719 O O . GLY A 1 92 ? 15.07 3.512 -9.125 1 69.75 92 GLY A O 1
ATOM 720 N N . ALA A 1 93 ? 13.289 3.629 -7.859 1 61.94 93 ALA A N 1
ATOM 721 C CA . ALA A 1 93 ? 12.75 2.434 -8.508 1 61.94 93 ALA A CA 1
ATOM 722 C C . ALA A 1 93 ? 11.93 2.797 -9.742 1 61.94 93 ALA A C 1
ATOM 724 O O . ALA A 1 93 ? 10.82 3.316 -9.625 1 61.94 93 ALA A O 1
ATOM 725 N N . ASP A 1 94 ? 12.602 3.068 -10.852 1 63.16 94 ASP A N 1
ATOM 726 C CA . ASP A 1 94 ? 11.891 3.43 -12.078 1 63.16 94 ASP A CA 1
ATOM 727 C C . ASP A 1 94 ? 11.195 2.215 -12.688 1 63.16 94 ASP A C 1
ATOM 729 O O . ASP A 1 94 ? 11.859 1.297 -13.18 1 63.16 94 ASP A O 1
ATOM 733 N N . VAL A 1 95 ? 9.961 2.072 -12.398 1 66 95 VAL A N 1
ATOM 734 C CA . VAL A 1 95 ? 9.203 0.974 -12.977 1 66 95 VAL A CA 1
ATOM 735 C C . VAL A 1 95 ? 8.484 1.455 -14.242 1 66 95 VAL A C 1
ATOM 737 O O . VAL A 1 95 ? 7.598 0.77 -14.758 1 66 95 VAL A O 1
ATOM 740 N N . GLY A 1 96 ? 9.031 2.602 -14.789 1 68.62 96 GLY A N 1
ATOM 741 C CA . GLY A 1 96 ? 8.469 3.082 -16.031 1 68.62 96 GLY A CA 1
ATOM 742 C C . GLY A 1 96 ? 7.059 3.629 -15.883 1 68.62 96 GLY A C 1
ATOM 743 O O . GLY A 1 96 ? 6.27 3.602 -16.828 1 68.62 96 GLY A O 1
ATOM 744 N N . SER A 1 97 ? 6.68 3.949 -14.688 1 74.69 97 SER A N 1
ATOM 745 C CA . SER A 1 97 ? 5.348 4.465 -14.391 1 74.69 97 SER A CA 1
ATOM 746 C C . SER A 1 97 ? 5.406 5.926 -13.961 1 74.69 97 SER A C 1
ATOM 748 O O . SER A 1 97 ? 6.465 6.426 -13.586 1 74.69 97 SER A O 1
ATOM 750 N N . ASP A 1 98 ? 4.355 6.594 -14.258 1 80.38 98 ASP A N 1
ATOM 751 C CA . ASP A 1 98 ? 4.223 7.957 -13.758 1 80.38 98 ASP A CA 1
ATOM 752 C C . ASP A 1 98 ? 3.943 7.965 -12.258 1 80.38 98 ASP A C 1
ATOM 754 O O . ASP A 1 98 ? 3.832 9.031 -11.648 1 80.38 98 ASP A O 1
ATOM 758 N N . HIS A 1 99 ? 3.934 6.891 -11.656 1 85 99 HIS A N 1
ATOM 759 C CA . HIS A 1 99 ? 3.787 6.742 -10.211 1 85 99 HIS A CA 1
ATOM 760 C C . HIS A 1 99 ? 5.082 6.254 -9.578 1 85 99 HIS A C 1
ATOM 762 O O . HIS A 1 99 ? 5.773 5.402 -10.141 1 85 99 HIS A O 1
ATOM 768 N N . TYR A 1 100 ? 5.363 6.867 -8.461 1 86.31 100 TYR A N 1
ATOM 769 C CA . TYR A 1 100 ? 6.426 6.332 -7.613 1 86.31 100 TYR A CA 1
ATOM 770 C C . TYR A 1 100 ? 5.871 5.328 -6.613 1 86.31 100 TYR A C 1
ATOM 772 O O . TYR A 1 100 ? 4.766 5.5 -6.094 1 86.31 100 TYR A O 1
ATOM 780 N N . LEU A 1 101 ? 6.625 4.34 -6.363 1 86.5 101 LEU A N 1
ATOM 781 C CA . LEU A 1 101 ? 6.25 3.363 -5.348 1 86.5 101 LEU A CA 1
ATOM 782 C C . LEU A 1 101 ? 6.254 3.99 -3.959 1 86.5 101 LEU A C 1
ATOM 784 O O . LEU A 1 101 ? 7.152 4.77 -3.629 1 86.5 101 LEU A O 1
ATOM 788 N N . VAL A 1 102 ? 5.215 3.713 -3.219 1 90.38 102 VAL A N 1
ATOM 789 C CA . VAL A 1 102 ? 5.184 4.141 -1.824 1 90.38 102 VAL A CA 1
ATOM 790 C C . VAL A 1 102 ? 5.73 3.031 -0.93 1 90.38 102 VAL A C 1
ATOM 792 O O . VAL A 1 102 ? 5.328 1.871 -1.059 1 90.38 102 VAL A O 1
ATOM 795 N N . THR A 1 103 ? 6.688 3.395 -0.083 1 89.88 103 THR A N 1
ATOM 796 C CA . THR A 1 103 ? 7.289 2.438 0.837 1 89.88 103 THR A CA 1
ATOM 797 C C . THR A 1 103 ? 7.031 2.844 2.285 1 89.88 103 THR A C 1
ATOM 799 O O . THR A 1 103 ? 6.992 4.031 2.605 1 89.88 103 THR A O 1
ATOM 802 N N . GLY A 1 104 ? 6.715 1.818 3.113 1 91.19 104 GLY A N 1
ATOM 803 C CA . GLY A 1 104 ? 6.609 1.99 4.555 1 91.19 104 GLY A CA 1
ATOM 804 C C . GLY A 1 104 ? 7.602 1.145 5.328 1 91.19 104 GLY A C 1
ATOM 805 O O . GLY A 1 104 ? 7.973 0.054 4.891 1 91.19 104 GLY A O 1
ATOM 806 N N . GLU A 1 105 ? 8.055 1.762 6.414 1 89.25 105 GLU A N 1
ATOM 807 C CA . GLU A 1 105 ? 8.914 1.045 7.348 1 89.25 105 GLU A CA 1
ATOM 808 C C . GLU A 1 105 ? 8.234 0.862 8.703 1 89.25 105 GLU A C 1
ATOM 810 O O . GLU A 1 105 ? 7.746 1.827 9.289 1 89.25 105 GLU A O 1
ATOM 815 N N . ILE A 1 106 ? 8.148 -0.414 9.125 1 84.75 106 ILE A N 1
ATOM 816 C CA . ILE A 1 106 ? 7.496 -0.713 10.391 1 84.75 106 ILE A CA 1
ATOM 817 C C . ILE A 1 106 ? 8.484 -1.406 11.328 1 84.75 106 ILE A C 1
ATOM 819 O O . ILE A 1 106 ? 9.336 -2.178 10.883 1 84.75 106 ILE A O 1
ATOM 823 N N . ARG A 1 107 ? 8.43 -1.041 12.562 1 79.88 107 ARG A N 1
ATOM 824 C CA . ARG A 1 107 ? 9.188 -1.716 13.617 1 79.88 107 ARG A CA 1
ATOM 825 C C . ARG A 1 107 ? 8.406 -2.9 14.172 1 79.88 107 ARG A C 1
ATOM 827 O O . ARG A 1 107 ? 7.27 -2.742 14.633 1 79.88 107 ARG A O 1
ATOM 834 N N . LEU A 1 108 ? 8.961 -4.129 13.914 1 68.69 108 LEU A N 1
ATOM 835 C CA . LEU A 1 108 ? 8.344 -5.324 14.484 1 68.69 108 LEU A CA 1
ATOM 836 C C . LEU A 1 108 ? 9.164 -5.852 15.664 1 68.69 108 LEU A C 1
ATOM 838 O O . LEU A 1 108 ? 10.391 -5.758 15.656 1 68.69 108 LEU A O 1
ATOM 842 N N . PHE A 1 109 ? 8.539 -6.051 16.781 1 56.59 109 PHE A N 1
ATOM 843 C CA . PHE A 1 109 ? 9.258 -6.625 17.906 1 56.59 109 PHE A CA 1
ATOM 844 C C . PHE A 1 109 ? 9.188 -8.148 17.875 1 56.59 109 PHE A C 1
ATOM 846 O O . PHE A 1 109 ? 8.164 -8.719 17.5 1 56.59 109 PHE A O 1
ATOM 853 N N . LYS A 1 110 ? 10.258 -8.773 17.516 1 48.62 110 LYS A N 1
ATOM 854 C CA . LYS A 1 110 ? 10.297 -10.234 17.594 1 48.62 110 LYS A CA 1
ATOM 855 C C . LYS A 1 110 ? 10.133 -10.711 19.047 1 48.62 110 LYS A C 1
ATOM 857 O O . LYS A 1 110 ? 10.789 -10.195 19.953 1 48.62 110 LYS A O 1
ATOM 862 N N . VAL A 1 111 ? 8.953 -11.102 19.406 1 42.66 111 VAL A N 1
ATOM 863 C CA . VAL A 1 111 ? 8.883 -11.734 20.719 1 42.66 111 VAL A CA 1
ATOM 864 C C . VAL A 1 111 ? 9.664 -13.047 20.703 1 42.66 111 VAL A C 1
ATOM 866 O O . VAL A 1 111 ? 9.508 -13.852 19.781 1 42.66 111 VAL A O 1
ATOM 869 N N . ALA A 1 112 ? 10.836 -13.008 21.25 1 42.62 112 ALA A N 1
ATOM 870 C CA . ALA A 1 112 ? 11.43 -14.312 21.531 1 42.62 112 ALA A CA 1
ATOM 871 C C . ALA A 1 112 ? 10.367 -15.312 21.984 1 42.62 112 ALA A C 1
ATOM 873 O O . ALA A 1 112 ? 9.445 -14.961 22.734 1 42.62 112 ALA A O 1
ATOM 874 N N . GLU A 1 113 ? 10.047 -16.156 20.984 1 40.31 113 GLU A N 1
ATOM 875 C CA . GLU A 1 113 ? 9.141 -17.234 21.375 1 40.31 113 GLU A CA 1
ATOM 876 C C . GLU A 1 113 ? 9.383 -17.656 22.828 1 40.31 113 GLU A C 1
ATOM 878 O O . GLU A 1 113 ? 10.438 -18.219 23.156 1 40.31 113 GLU A O 1
ATOM 883 N N . LYS A 1 114 ? 9.188 -16.859 23.797 1 37.62 114 LYS A N 1
ATOM 884 C CA . LYS A 1 114 ? 9.234 -17.719 24.969 1 37.62 114 LYS A CA 1
ATOM 885 C C . LYS A 1 114 ? 8.32 -18.938 24.797 1 37.62 114 LYS A C 1
ATOM 887 O O . LYS A 1 114 ? 7.203 -18.812 24.297 1 37.62 114 LYS A O 1
ATOM 892 N N . LYS A 1 115 ? 8.844 -20.125 24.625 1 37.19 115 LYS A N 1
ATOM 893 C CA . LYS A 1 115 ? 8.18 -21.422 24.688 1 37.19 115 LYS A CA 1
ATOM 894 C C . LYS A 1 115 ? 6.918 -21.344 25.547 1 37.19 115 LYS A C 1
ATOM 896 O O . LYS A 1 115 ? 6.285 -22.375 25.812 1 37.19 115 LYS A O 1
ATOM 901 N N . THR A 1 116 ? 6.793 -20.438 26.484 1 36.53 116 THR A N 1
ATOM 902 C CA . THR A 1 116 ? 5.641 -20.797 27.312 1 36.53 116 THR A CA 1
ATOM 903 C C . THR A 1 116 ? 4.344 -20.578 26.531 1 36.53 116 THR A C 1
ATOM 905 O O . THR A 1 116 ? 3.539 -21.5 26.391 1 36.53 116 THR A O 1
ATOM 908 N N . ASP A 1 117 ? 3.143 -19.875 27.203 1 36.34 117 ASP A N 1
ATOM 909 C CA . ASP A 1 117 ? 1.7 -19.906 26.984 1 36.34 117 ASP A CA 1
ATOM 910 C C . ASP A 1 117 ? 1.324 -19.25 25.656 1 36.34 117 ASP A C 1
ATOM 912 O O . ASP A 1 117 ? 2.104 -18.484 25.094 1 36.34 117 ASP A O 1
ATOM 916 N N . GLU A 1 118 ? -0.118 -19.078 25.219 1 35.09 118 GLU A N 1
ATOM 917 C CA . GLU A 1 118 ? -1.013 -18.781 24.109 1 35.09 118 GLU A CA 1
ATOM 918 C C . GLU A 1 118 ? -0.736 -17.391 23.547 1 35.09 118 GLU A C 1
ATOM 920 O O . GLU A 1 118 ? -1.031 -16.375 24.188 1 35.09 118 GLU A O 1
ATOM 925 N N . GLU A 1 119 ? 0.248 -17.062 23.078 1 38 119 GLU A N 1
ATOM 926 C CA . GLU A 1 119 ? 0.708 -15.758 22.609 1 38 119 GLU A CA 1
ATOM 927 C C . GLU A 1 119 ? -0.262 -15.148 21.609 1 38 119 GLU A C 1
ATOM 929 O O . GLU A 1 119 ? -0.648 -15.805 20.641 1 38 119 GLU A O 1
ATOM 934 N N . TYR A 1 120 ? -0.979 -14.18 22.031 1 36.16 120 TYR A N 1
ATOM 935 C CA . TYR A 1 120 ? -2.016 -13.398 21.359 1 36.16 120 TYR A CA 1
ATOM 936 C C . TYR A 1 120 ? -1.493 -12.797 20.062 1 36.16 120 TYR A C 1
ATOM 938 O O . TYR A 1 120 ? -0.444 -12.148 20.047 1 36.16 120 TYR A O 1
ATOM 946 N N . ILE A 1 121 ? -1.48 -13.484 19.094 1 43.03 121 ILE A N 1
ATOM 947 C CA . ILE A 1 121 ? -1.189 -13.047 17.734 1 43.03 121 ILE A CA 1
ATOM 948 C C . ILE A 1 121 ? -2.113 -11.891 17.359 1 43.03 121 ILE A C 1
ATOM 950 O O . ILE A 1 121 ? -3.336 -12.039 17.359 1 43.03 121 ILE A O 1
ATOM 954 N N . ARG A 1 122 ? -1.665 -10.594 17.734 1 43.41 122 ARG A N 1
ATOM 955 C CA . ARG A 1 122 ? -2.52 -9.5 17.266 1 43.41 122 ARG A CA 1
ATOM 956 C C . ARG A 1 122 ? -2.426 -9.344 15.75 1 43.41 122 ARG A C 1
ATOM 958 O O . ARG A 1 122 ? -1.327 -9.312 15.195 1 43.41 122 ARG A O 1
ATOM 965 N N . LYS A 1 123 ? -3.457 -9.773 15.086 1 39.19 123 LYS A N 1
ATOM 966 C CA . LYS A 1 123 ? -3.666 -9.547 13.664 1 39.19 123 LYS A CA 1
ATOM 967 C C . LYS A 1 123 ? -3.896 -8.062 13.367 1 39.19 123 LYS A C 1
ATOM 969 O O . LYS A 1 123 ? -4.598 -7.379 14.117 1 39.19 123 LYS A O 1
ATOM 974 N N . GLN A 1 124 ? -2.887 -7.352 12.797 1 40.94 124 GLN A N 1
ATOM 975 C CA . GLN A 1 124 ? -3.055 -5.93 12.5 1 40.94 124 GLN A CA 1
ATOM 976 C C . GLN A 1 124 ? -3.268 -5.703 11.008 1 40.94 124 GLN A C 1
ATOM 978 O O . GLN A 1 124 ? -2.678 -6.395 10.172 1 40.94 124 GLN A O 1
ATOM 983 N N . THR A 1 125 ? -4.395 -5.094 10.672 1 35.09 125 THR A N 1
ATOM 984 C CA . THR A 1 125 ? -4.715 -4.773 9.281 1 35.09 125 THR A CA 1
ATOM 985 C C . THR A 1 125 ? -3.936 -3.551 8.812 1 35.09 125 THR A C 1
ATOM 987 O O . THR A 1 125 ? -3.848 -2.551 9.531 1 35.09 125 THR A O 1
ATOM 990 N N . ILE A 1 126 ? -3.018 -3.617 7.738 1 44.34 126 ILE A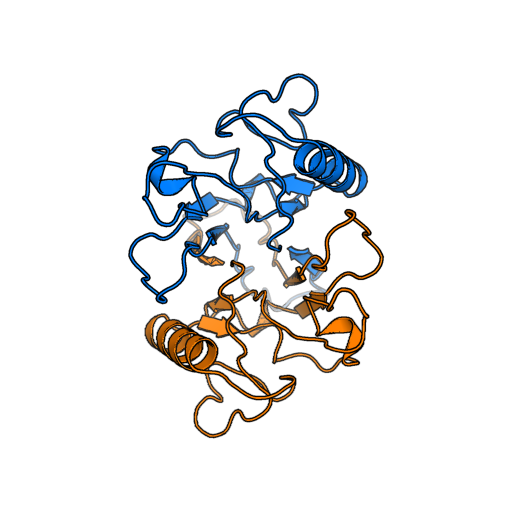 N 1
ATOM 991 C CA . ILE A 1 126 ? -2.365 -2.488 7.082 1 44.34 126 ILE A CA 1
ATOM 992 C C . ILE A 1 126 ? -3.094 -2.16 5.777 1 44.34 126 ILE A C 1
ATOM 994 O O . ILE A 1 126 ? -3.51 -3.061 5.047 1 44.34 126 ILE A O 1
ATOM 998 N N . MET B 1 1 ? 4.102 0.424 -2.576 1 58.78 1 MET B N 1
ATOM 999 C CA . MET B 1 1 ? 2.699 0.326 -2.965 1 58.78 1 MET B CA 1
ATOM 1000 C C . MET B 1 1 ? 2.324 1.438 -3.939 1 58.78 1 MET B C 1
ATOM 1002 O O . MET B 1 1 ? 2.861 2.543 -3.861 1 58.78 1 MET B O 1
ATOM 1006 N N . GLY B 1 2 ? 1.669 1.166 -5.039 1 60.16 2 GLY B N 1
ATOM 1007 C CA . GLY B 1 2 ? 1.169 2.166 -5.969 1 60.16 2 GLY B CA 1
ATOM 1008 C C . GLY B 1 2 ? 0.51 1.562 -7.195 1 60.16 2 GLY B C 1
ATOM 1009 O O . GLY B 1 2 ? 0.473 0.34 -7.348 1 60.16 2 GLY B O 1
ATOM 1010 N N . ASP B 1 3 ? -0.364 2.469 -7.855 1 64.5 3 ASP B N 1
ATOM 1011 C CA . ASP B 1 3 ? -0.9 2.121 -9.164 1 64.5 3 ASP B CA 1
ATOM 1012 C C . ASP B 1 3 ? 0.216 2.012 -10.203 1 64.5 3 ASP B C 1
ATOM 1014 O O . ASP B 1 3 ? 0.646 3.02 -10.766 1 64.5 3 ASP B O 1
ATOM 1018 N N . LEU B 1 4 ? 0.865 0.888 -10.336 1 74.56 4 LEU B N 1
ATOM 1019 C CA . LEU B 1 4 ? 1.976 0.676 -11.258 1 74.56 4 LEU B CA 1
ATOM 1020 C C . LEU B 1 4 ? 1.472 0.188 -12.617 1 74.56 4 LEU B C 1
ATOM 1022 O O . LEU B 1 4 ? 2.264 -0.031 -13.531 1 74.56 4 LEU B O 1
ATOM 1026 N N . ASN B 1 5 ? 0.176 0.099 -12.75 1 83.69 5 ASN B N 1
ATOM 1027 C CA . ASN B 1 5 ? -0.385 -0.567 -13.922 1 83.69 5 ASN B CA 1
ATOM 1028 C C . ASN B 1 5 ? 0.292 -1.909 -14.18 1 83.69 5 ASN B C 1
ATOM 1030 O O . ASN B 1 5 ? 0.527 -2.279 -15.328 1 83.69 5 ASN B O 1
ATOM 1034 N N . ALA B 1 6 ? 0.745 -2.504 -13.133 1 91.44 6 ALA B N 1
ATOM 1035 C CA . ALA B 1 6 ? 1.439 -3.787 -13.195 1 91.44 6 ALA B CA 1
ATOM 1036 C C . ALA B 1 6 ? 0.475 -4.945 -12.961 1 91.44 6 ALA B C 1
ATOM 1038 O O . ALA B 1 6 ? -0.102 -5.074 -11.883 1 91.44 6 ALA B O 1
ATOM 1039 N N . LYS B 1 7 ? 0.228 -5.668 -14.008 1 95.06 7 LYS B N 1
ATOM 1040 C CA . LYS B 1 7 ? -0.474 -6.941 -13.867 1 95.06 7 LYS B CA 1
ATOM 1041 C C . LYS B 1 7 ? 0.511 -8.102 -13.742 1 95.06 7 LYS B C 1
ATOM 1043 O O . LYS B 1 7 ? 1.246 -8.406 -14.68 1 95.06 7 LYS B O 1
ATOM 1048 N N . VAL B 1 8 ? 0.521 -8.711 -12.586 1 95.75 8 VAL B N 1
ATOM 1049 C CA . VAL B 1 8 ? 1.52 -9.742 -12.312 1 95.75 8 VAL B CA 1
ATOM 1050 C C . VAL B 1 8 ? 1.042 -11.086 -12.867 1 95.75 8 VAL B C 1
ATOM 1052 O O . VAL B 1 8 ? 1.852 -11.977 -13.141 1 95.75 8 VAL B O 1
ATOM 1055 N N . GLY B 1 9 ? -0.272 -11.289 -13 1 95.88 9 GLY B N 1
ATOM 1056 C CA . GLY B 1 9 ? -0.827 -12.461 -13.656 1 95.88 9 GLY B CA 1
ATOM 1057 C C . GLY B 1 9 ? -0.871 -13.68 -12.758 1 95.88 9 GLY B C 1
ATOM 1058 O O . GLY B 1 9 ? -0.451 -13.625 -11.602 1 95.88 9 GLY B O 1
ATOM 1059 N N . MET B 1 10 ? -1.372 -14.836 -13.297 1 95.75 10 MET B N 1
ATOM 1060 C CA . MET B 1 10 ? -1.579 -16.094 -12.578 1 95.75 10 MET B CA 1
ATOM 1061 C C . MET B 1 10 ? -0.343 -16.984 -12.664 1 95.75 10 MET B C 1
ATOM 1063 O O . MET B 1 10 ? -0.099 -17.797 -11.773 1 95.75 10 MET B O 1
ATOM 1067 N N . ASP B 1 11 ? 0.395 -16.859 -13.727 1 95.88 11 ASP B N 1
ATOM 1068 C CA . ASP B 1 11 ? 1.558 -17.719 -13.93 1 95.88 11 ASP B CA 1
ATOM 1069 C C . ASP B 1 11 ? 2.703 -17.328 -13 1 95.88 11 ASP B C 1
ATOM 1071 O O . ASP B 1 11 ? 3.268 -16.234 -13.125 1 95.88 11 ASP B O 1
ATOM 1075 N N . ASN B 1 12 ? 3.029 -18.203 -12.156 1 96.12 12 ASN B N 1
ATOM 1076 C CA . ASN B 1 12 ? 4.109 -17.891 -11.227 1 96.12 12 ASN B CA 1
ATOM 1077 C C . ASN B 1 12 ? 5.316 -18.797 -11.445 1 96.12 12 ASN B C 1
ATOM 1079 O O . ASN B 1 12 ? 6.199 -18.875 -10.586 1 96.12 12 ASN B O 1
ATOM 1083 N N . ILE B 1 13 ? 5.352 -19.531 -12.516 1 96.38 13 ILE B N 1
ATOM 1084 C CA . ILE B 1 13 ? 6.473 -20.406 -12.812 1 96.38 13 ILE B CA 1
ATOM 1085 C C . ILE B 1 13 ? 7.766 -19.594 -12.875 1 96.38 13 ILE B C 1
ATOM 1087 O O . ILE B 1 13 ? 7.852 -18.609 -13.617 1 96.38 13 ILE B O 1
ATOM 1091 N N . GLY B 1 14 ? 8.758 -19.984 -12.109 1 96.25 14 GLY B N 1
ATOM 1092 C CA . GLY B 1 14 ? 10.039 -19.297 -12.086 1 96.25 14 GLY B CA 1
ATOM 1093 C C . GLY B 1 14 ? 10.062 -18.094 -11.172 1 96.25 14 GLY B C 1
ATOM 1094 O O . GLY B 1 14 ? 11.109 -17.469 -10.977 1 96.25 14 GLY B O 1
ATOM 1095 N N . ASN B 1 15 ? 8.898 -17.672 -10.688 1 96.94 15 ASN B N 1
ATOM 1096 C CA . ASN B 1 15 ? 8.789 -16.484 -9.828 1 96.94 15 ASN B CA 1
ATOM 1097 C C . ASN B 1 15 ? 8.188 -16.844 -8.469 1 96.94 15 ASN B C 1
ATOM 1099 O O . ASN B 1 15 ? 7.555 -15.992 -7.836 1 96.94 15 ASN B O 1
ATOM 1103 N N . GLU B 1 16 ? 8.391 -18.031 -8.008 1 97 16 GLU B N 1
ATOM 1104 C CA . GLU B 1 16 ? 7.703 -18.547 -6.824 1 97 16 GLU B CA 1
ATOM 1105 C C . GLU B 1 16 ? 8.18 -17.828 -5.562 1 97 16 GLU B C 1
ATOM 1107 O O . GLU B 1 16 ? 7.453 -17.766 -4.566 1 97 16 GLU B O 1
ATOM 1112 N N . SER B 1 17 ? 9.367 -17.297 -5.641 1 96.12 17 SER B N 1
ATOM 1113 C CA . SER B 1 17 ? 9.891 -16.578 -4.48 1 96.12 17 SER B CA 1
ATOM 1114 C C . SER B 1 17 ? 9.195 -15.234 -4.305 1 96.12 17 SER B C 1
ATOM 1116 O O . SER B 1 17 ? 9.188 -14.672 -3.211 1 96.12 17 SER B O 1
ATOM 1118 N N . VAL B 1 18 ? 8.609 -14.734 -5.359 1 97.31 18 VAL B N 1
ATOM 1119 C CA . VAL B 1 18 ? 8.055 -13.391 -5.344 1 97.31 18 VAL B CA 1
ATOM 1120 C C . VAL B 1 18 ? 6.527 -13.461 -5.395 1 97.31 18 VAL B C 1
ATOM 1122 O O . VAL B 1 18 ? 5.844 -12.719 -4.691 1 97.31 18 VAL B O 1
ATOM 1125 N N . THR B 1 19 ? 6.016 -14.336 -6.285 1 97.62 19 THR B N 1
ATOM 1126 C CA . THR B 1 19 ? 4.574 -14.43 -6.492 1 97.62 19 THR B CA 1
ATOM 1127 C C . THR B 1 19 ? 4.047 -15.781 -6.016 1 97.62 19 THR B C 1
ATOM 1129 O O . THR B 1 19 ? 4.734 -16.797 -6.137 1 97.62 19 THR B O 1
ATOM 1132 N N . GLY B 1 20 ? 2.832 -15.727 -5.406 1 96.75 20 GLY B N 1
ATOM 1133 C CA . GLY B 1 20 ? 2.148 -16.953 -5.051 1 96.75 20 GLY B CA 1
ATOM 1134 C C . GLY B 1 20 ? 1.31 -17.516 -6.184 1 96.75 20 GLY B C 1
ATOM 1135 O O . GLY B 1 20 ? 1.501 -17.156 -7.344 1 96.75 20 GLY B O 1
ATOM 1136 N N . LYS B 1 21 ? 0.413 -18.391 -5.883 1 96.5 21 LYS B N 1
ATOM 1137 C CA . LYS B 1 21 ? -0.378 -19.125 -6.875 1 96.5 21 LYS B CA 1
ATOM 1138 C C . LYS B 1 21 ? -1.739 -18.469 -7.078 1 96.5 21 LYS B C 1
ATOM 1140 O O . LYS B 1 21 ? -2.525 -18.906 -7.922 1 96.5 21 LYS B O 1
ATOM 1145 N N . GLU B 1 22 ? -1.966 -17.438 -6.32 1 97.19 22 GLU B N 1
ATOM 1146 C CA . GLU B 1 22 ? -3.295 -16.844 -6.328 1 97.19 22 GLU B CA 1
ATOM 1147 C C . GLU B 1 22 ? -3.307 -15.547 -7.137 1 97.19 22 GLU B C 1
ATOM 1149 O O . GLU B 1 22 ? -4 -14.586 -6.781 1 97.19 22 GLU B O 1
ATOM 1154 N N . GLY B 1 23 ? -2.523 -15.391 -8.141 1 94.19 23 GLY B N 1
ATOM 1155 C CA . GLY B 1 23 ? -2.596 -14.266 -9.062 1 94.19 23 GLY B CA 1
ATOM 1156 C C . GLY B 1 23 ? -3.848 -14.281 -9.914 1 94.19 23 GLY B C 1
ATOM 1157 O O . GLY B 1 23 ? -4.578 -15.273 -9.945 1 94.19 23 GLY B O 1
ATOM 1158 N N . ILE B 1 24 ? -4.141 -13.164 -10.617 1 93.5 24 ILE B N 1
ATOM 1159 C CA . ILE B 1 24 ? -5.277 -13.102 -11.531 1 93.5 24 ILE B CA 1
ATOM 1160 C C . ILE B 1 24 ? -4.863 -12.414 -12.828 1 93.5 24 ILE B C 1
ATOM 1162 O O . ILE B 1 24 ? -3.951 -11.586 -12.828 1 93.5 24 ILE B O 1
ATOM 1166 N N . GLY B 1 25 ? -5.48 -12.883 -13.93 1 93.69 25 GLY B N 1
ATOM 1167 C CA . GLY B 1 25 ? -5.262 -12.234 -15.211 1 93.69 25 GLY B CA 1
ATOM 1168 C C . GLY B 1 25 ? -3.959 -12.648 -15.875 1 93.69 25 GLY B C 1
ATOM 1169 O O . GLY B 1 25 ? -3.4 -13.703 -15.555 1 93.69 25 GLY B O 1
ATOM 1170 N N . ILE B 1 26 ? -3.566 -11.867 -16.891 1 96 26 ILE B N 1
ATOM 1171 C CA . ILE B 1 26 ? -2.363 -12.117 -17.672 1 96 26 ILE B CA 1
ATOM 1172 C C . ILE B 1 26 ? -1.325 -11.039 -17.391 1 96 26 ILE B C 1
ATOM 1174 O O . ILE B 1 26 ? -1.644 -9.844 -17.391 1 96 26 ILE B O 1
ATOM 1178 N N . ARG B 1 27 ? -0.095 -11.539 -17.172 1 96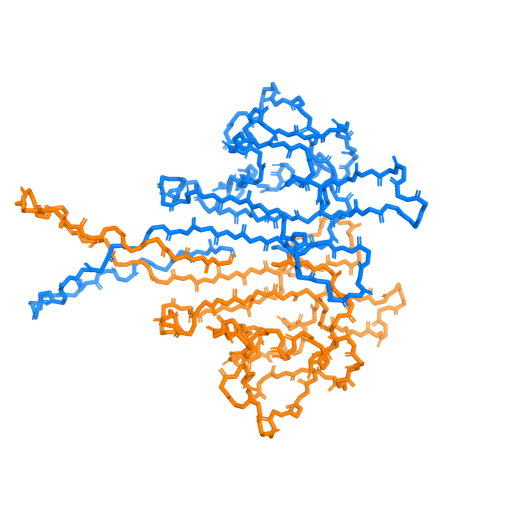.5 27 ARG B N 1
ATOM 1179 C CA . ARG B 1 27 ? 1.009 -10.633 -16.859 1 96.5 27 ARG B CA 1
ATOM 1180 C C . ARG B 1 27 ? 1.279 -9.688 -18.031 1 96.5 27 ARG B C 1
ATOM 1182 O O . ARG B 1 27 ? 1.265 -10.109 -19.188 1 96.5 27 ARG B O 1
ATOM 1189 N N . ASN B 1 28 ? 1.434 -8.398 -17.719 1 94.5 28 ASN B N 1
ATOM 1190 C CA . ASN B 1 28 ? 1.885 -7.445 -18.734 1 94.5 28 ASN B CA 1
ATOM 1191 C C . ASN B 1 28 ? 3.336 -7.035 -18.5 1 94.5 28 ASN B C 1
ATOM 1193 O O . ASN B 1 28 ? 4 -7.555 -17.609 1 94.5 28 ASN B O 1
ATOM 1197 N N . GLU B 1 29 ? 3.814 -6.121 -19.328 1 93.44 29 GLU B N 1
ATOM 1198 C CA . GLU B 1 29 ? 5.215 -5.711 -19.25 1 93.44 29 GLU B CA 1
ATOM 1199 C C . GLU B 1 29 ? 5.527 -5.055 -17.906 1 93.44 29 GLU B C 1
ATOM 1201 O O . GLU B 1 29 ? 6.566 -5.328 -17.297 1 93.44 29 GLU B O 1
ATOM 1206 N N . ASN B 1 30 ? 4.605 -4.215 -17.438 1 90.94 30 ASN B N 1
ATOM 1207 C CA . ASN B 1 30 ? 4.797 -3.576 -16.141 1 90.94 30 ASN B CA 1
ATOM 1208 C C . ASN B 1 30 ? 4.816 -4.602 -15.016 1 90.94 30 ASN B C 1
ATOM 1210 O O . ASN B 1 30 ? 5.578 -4.461 -14.055 1 90.94 30 ASN B O 1
ATOM 1214 N N . GLY B 1 31 ? 3.965 -5.578 -15.188 1 93.62 31 GLY B N 1
ATOM 1215 C CA . GLY B 1 31 ? 3.977 -6.668 -14.227 1 93.62 31 GLY B CA 1
ATOM 1216 C C . GLY B 1 31 ? 5.305 -7.402 -14.172 1 93.62 31 GLY B C 1
ATOM 1217 O O . GLY B 1 31 ? 5.793 -7.734 -13.094 1 93.62 31 GLY B O 1
ATOM 1218 N N . GLU B 1 32 ? 5.871 -7.613 -15.359 1 94.94 32 GLU B N 1
ATOM 1219 C CA . GLU B 1 32 ? 7.176 -8.266 -15.43 1 94.94 32 GLU B CA 1
ATOM 1220 C C . GLU B 1 32 ? 8.25 -7.434 -14.734 1 94.94 32 GLU B C 1
ATOM 1222 O O . GLU B 1 32 ? 9.047 -7.965 -13.953 1 94.94 32 GLU B O 1
ATOM 1227 N N . THR B 1 33 ? 8.266 -6.184 -15.023 1 92.25 33 THR B N 1
ATOM 1228 C CA . THR B 1 33 ? 9.227 -5.277 -14.406 1 92.25 33 THR B CA 1
ATOM 1229 C C . THR B 1 33 ? 9.047 -5.25 -12.891 1 92.25 33 THR B C 1
ATOM 1231 O O . THR B 1 33 ? 10.031 -5.262 -12.141 1 92.25 33 THR B O 1
ATOM 1234 N N . PHE B 1 34 ? 7.805 -5.242 -12.445 1 91.81 34 PHE B N 1
ATOM 1235 C CA . PHE B 1 34 ? 7.5 -5.207 -11.023 1 91.81 34 PHE B CA 1
ATOM 1236 C C . PHE B 1 34 ? 7.996 -6.469 -10.328 1 91.81 34 PHE B C 1
ATOM 1238 O O . PHE B 1 34 ? 8.578 -6.402 -9.242 1 91.81 34 PHE B O 1
ATOM 1245 N N . ILE B 1 35 ? 7.82 -7.586 -10.93 1 95.38 35 ILE B N 1
ATOM 1246 C CA . ILE B 1 35 ? 8.289 -8.852 -10.383 1 95.38 35 ILE B CA 1
ATOM 1247 C C . ILE B 1 35 ? 9.812 -8.836 -10.258 1 95.38 35 ILE B C 1
ATOM 1249 O O . ILE B 1 35 ? 10.367 -9.242 -9.234 1 95.38 35 ILE B O 1
ATOM 1253 N N . GLU B 1 36 ? 10.461 -8.336 -11.25 1 94.38 36 GLU B N 1
ATOM 1254 C CA . GLU B 1 36 ? 11.922 -8.258 -11.227 1 94.38 36 GLU B CA 1
ATOM 1255 C C . GLU B 1 36 ? 12.406 -7.363 -10.086 1 94.38 36 GLU B C 1
ATOM 1257 O O . GLU B 1 36 ? 13.375 -7.695 -9.398 1 94.38 36 GLU B O 1
ATOM 1262 N N . LEU B 1 37 ? 11.742 -6.277 -9.953 1 91.31 37 LEU B N 1
ATOM 1263 C CA . LEU B 1 37 ? 12.086 -5.375 -8.859 1 91.31 37 LEU B CA 1
ATOM 1264 C C . LEU B 1 37 ? 11.906 -6.062 -7.512 1 91.31 37 LEU B C 1
ATOM 1266 O O . LEU B 1 37 ? 12.773 -5.965 -6.641 1 91.31 37 LEU B O 1
ATOM 1270 N N . CYS B 1 38 ? 10.75 -6.707 -7.344 1 94.12 38 CYS B N 1
ATOM 1271 C CA . CYS B 1 38 ? 10.484 -7.414 -6.094 1 94.12 38 CYS B CA 1
ATOM 1272 C C . CYS B 1 38 ? 11.531 -8.5 -5.852 1 94.12 38 CYS B C 1
ATOM 1274 O O . CYS B 1 38 ? 11.969 -8.703 -4.719 1 94.12 38 CYS B O 1
ATOM 1276 N N . GLN B 1 39 ? 11.922 -9.148 -6.945 1 95.69 39 GLN B N 1
ATOM 1277 C CA . GLN B 1 39 ? 12.977 -10.148 -6.824 1 95.69 39 GLN B CA 1
ATOM 1278 C C . GLN B 1 39 ? 14.281 -9.516 -6.344 1 95.69 39 GLN B C 1
ATOM 1280 O O . GLN B 1 39 ? 14.922 -10.031 -5.426 1 95.69 39 GLN B O 1
ATOM 1285 N N . PHE B 1 40 ? 14.648 -8.477 -6.93 1 93.12 40 PHE B N 1
ATOM 1286 C CA . PHE B 1 40 ? 15.891 -7.777 -6.625 1 93.12 40 PHE B CA 1
ATOM 1287 C C . PHE B 1 40 ? 15.898 -7.281 -5.188 1 93.12 40 PHE B C 1
ATOM 1289 O O . PHE B 1 40 ? 16.938 -7.312 -4.516 1 93.12 40 PHE B O 1
ATOM 1296 N N . LYS B 1 41 ? 14.773 -6.891 -4.703 1 91.81 41 LYS B N 1
ATOM 1297 C CA . LYS B 1 41 ? 14.688 -6.285 -3.379 1 91.81 41 LYS B CA 1
ATOM 1298 C C . LYS B 1 41 ? 14.242 -7.305 -2.334 1 91.81 41 LYS B C 1
ATOM 1300 O O . LYS B 1 41 ? 14.016 -6.953 -1.175 1 91.81 41 LYS B O 1
ATOM 1305 N N . ASN B 1 42 ? 14.062 -8.539 -2.658 1 95.44 42 ASN B N 1
ATOM 1306 C CA . ASN B 1 42 ? 13.641 -9.625 -1.778 1 95.44 42 ASN B CA 1
ATOM 1307 C C . ASN B 1 42 ? 12.273 -9.352 -1.156 1 95.44 42 ASN B C 1
ATOM 1309 O O . ASN B 1 42 ? 12.117 -9.438 0.063 1 95.44 42 ASN B O 1
ATOM 1313 N N . LEU B 1 43 ? 11.391 -9.023 -2.047 1 94.69 43 LEU B N 1
ATOM 1314 C CA . LEU B 1 43 ? 10.008 -8.766 -1.647 1 94.69 43 LEU B CA 1
ATOM 1315 C C . LEU B 1 43 ? 9.078 -9.867 -2.152 1 94.69 43 LEU B C 1
ATOM 1317 O O . LEU B 1 43 ? 9.352 -10.492 -3.178 1 94.69 43 LEU B O 1
ATOM 1321 N N . ILE B 1 44 ? 7.992 -10.109 -1.404 1 96.56 44 ILE B N 1
ATOM 1322 C CA . ILE B 1 44 ? 6.91 -10.953 -1.891 1 96.56 44 ILE B CA 1
ATOM 1323 C C . ILE B 1 44 ? 5.676 -10.102 -2.18 1 96.56 44 ILE B C 1
ATOM 1325 O O . ILE B 1 44 ? 5.41 -9.125 -1.479 1 96.56 44 ILE B O 1
ATOM 1329 N N . ILE B 1 45 ? 4.996 -10.43 -3.195 1 96.12 45 ILE B N 1
ATOM 1330 C CA . ILE B 1 45 ? 3.754 -9.75 -3.541 1 96.12 45 ILE B CA 1
ATOM 1331 C C . ILE B 1 45 ? 2.582 -10.422 -2.828 1 96.12 45 ILE B C 1
ATOM 1333 O O . ILE B 1 45 ? 2.109 -11.477 -3.256 1 96.12 45 ILE B O 1
ATOM 1337 N N . GLY B 1 46 ? 2.068 -9.773 -1.861 1 95.69 46 GLY B N 1
ATOM 1338 C CA . GLY B 1 46 ? 1.134 -10.383 -0.928 1 95.69 46 GLY B CA 1
ATOM 1339 C C . GLY B 1 46 ? -0.168 -10.805 -1.58 1 95.69 46 GLY B C 1
ATOM 1340 O O . GLY B 1 46 ? -0.701 -11.875 -1.275 1 95.69 46 GLY B O 1
ATOM 1341 N N . GLY B 1 47 ? -0.627 -10.047 -2.531 1 94.69 47 GLY B N 1
ATOM 1342 C CA . GLY B 1 47 ? -1.928 -10.297 -3.133 1 94.69 47 GLY B CA 1
ATOM 1343 C C . GLY B 1 47 ? -1.998 -11.609 -3.883 1 94.69 47 GLY B C 1
ATOM 1344 O O . GLY B 1 47 ? -3.088 -12.102 -4.195 1 94.69 47 GLY B O 1
ATOM 1345 N N . THR B 1 48 ? -0.9 -12.219 -4.125 1 96.94 48 THR B N 1
ATOM 1346 C CA . THR B 1 48 ? -0.87 -13.453 -4.906 1 96.94 48 THR B CA 1
ATOM 1347 C C . THR B 1 48 ? -0.75 -14.664 -3.992 1 96.94 48 THR B C 1
ATOM 1349 O O . THR B 1 48 ? -0.609 -15.797 -4.469 1 96.94 48 THR B O 1
ATOM 1352 N N . ARG B 1 49 ? -0.837 -14.469 -2.729 1 96.5 49 ARG B N 1
ATOM 1353 C CA . ARG B 1 49 ? -0.426 -15.547 -1.838 1 96.5 49 ARG B CA 1
ATOM 1354 C C . ARG B 1 49 ? -1.626 -16.141 -1.107 1 96.5 49 ARG B C 1
ATOM 1356 O O . ARG B 1 49 ? -1.53 -17.219 -0.524 1 96.5 49 ARG B O 1
ATOM 1363 N N . PHE B 1 50 ? -2.672 -15.523 -1.134 1 96.44 50 PHE B N 1
ATOM 1364 C CA . PHE B 1 50 ? -3.816 -15.953 -0.34 1 96.44 50 PHE B CA 1
ATOM 1365 C C . PHE B 1 50 ? -5 -16.297 -1.236 1 96.44 50 PHE B C 1
ATOM 1367 O O . PHE B 1 50 ? -5.367 -15.508 -2.109 1 96.44 50 PHE B O 1
ATOM 1374 N N . GLN B 1 51 ? -5.531 -17.422 -1.029 1 96.31 51 GLN B N 1
ATOM 1375 C CA . GLN B 1 51 ? -6.68 -17.875 -1.814 1 96.31 51 GLN B CA 1
ATOM 1376 C C . GLN B 1 51 ? -7.918 -17.031 -1.495 1 96.31 51 GLN B C 1
ATOM 1378 O O . GLN B 1 51 ? -8.281 -16.875 -0.327 1 96.31 51 GLN B O 1
ATOM 1383 N N . LYS B 1 52 ? -8.43 -16.5 -2.541 1 94.19 52 LYS B N 1
ATOM 1384 C CA . LYS B 1 52 ? -9.664 -15.719 -2.445 1 94.19 52 LYS B CA 1
ATOM 1385 C C . LYS B 1 52 ? -10.391 -15.68 -3.783 1 94.19 52 LYS B C 1
ATOM 1387 O O . LYS B 1 52 ? -9.812 -15.992 -4.824 1 94.19 52 LYS B O 1
ATOM 1392 N N . LYS B 1 53 ? -11.711 -15.367 -3.65 1 93.38 53 LYS B N 1
ATOM 1393 C CA . LYS B 1 53 ? -12.445 -15.125 -4.887 1 93.38 53 LYS B CA 1
ATOM 1394 C C . LYS B 1 53 ? -11.875 -13.945 -5.656 1 93.38 53 LYS B C 1
ATOM 1396 O O . LYS B 1 53 ? -11.352 -13 -5.055 1 93.38 53 LYS B O 1
ATOM 1401 N N . ASP B 1 54 ? -12.016 -13.938 -6.934 1 89.88 54 ASP B N 1
ATOM 1402 C CA . ASP B 1 54 ? -11.422 -12.93 -7.809 1 89.88 54 ASP B CA 1
ATOM 1403 C C . ASP B 1 54 ? -11.906 -11.531 -7.445 1 89.88 54 ASP B C 1
ATOM 1405 O O . ASP B 1 54 ? -11.156 -10.555 -7.566 1 89.88 54 ASP B O 1
ATOM 1409 N N . ILE B 1 55 ? -13.148 -11.43 -6.961 1 88.06 55 ILE B N 1
ATOM 1410 C CA . ILE B 1 55 ? -13.711 -10.125 -6.637 1 88.06 55 ILE B CA 1
ATOM 1411 C C . ILE B 1 55 ? -12.945 -9.5 -5.477 1 88.06 55 ILE B C 1
ATOM 1413 O O . ILE B 1 55 ? -12.938 -8.281 -5.305 1 88.06 55 ILE B O 1
ATOM 1417 N N . TYR B 1 56 ? -12.227 -10.32 -4.691 1 92.31 56 TYR B N 1
ATOM 1418 C CA . TYR B 1 56 ? -11.453 -9.812 -3.562 1 92.31 56 TYR B CA 1
ATOM 1419 C C . TYR B 1 56 ? -9.984 -9.664 -3.936 1 92.31 56 TYR B C 1
ATOM 1421 O O . TYR B 1 56 ? -9.156 -9.289 -3.096 1 92.31 56 TYR B O 1
ATOM 1429 N N . LYS B 1 57 ? -9.688 -9.969 -5.195 1 93.38 57 LYS B N 1
ATOM 1430 C CA . LYS B 1 57 ? -8.32 -9.828 -5.695 1 93.38 57 LYS B CA 1
ATOM 1431 C C . LYS B 1 57 ? -8.18 -8.578 -6.566 1 93.38 57 LYS B C 1
ATOM 1433 O O . LYS B 1 57 ? -7.164 -7.883 -6.5 1 93.38 57 LYS B O 1
ATOM 1438 N N . ALA B 1 58 ? -9.195 -8.312 -7.344 1 91.75 58 ALA B N 1
ATOM 1439 C CA . ALA B 1 58 ? -9.148 -7.207 -8.297 1 91.75 58 ALA B CA 1
ATOM 1440 C C . ALA B 1 58 ? -9.188 -5.863 -7.578 1 91.75 58 ALA B C 1
ATOM 1442 O O . ALA B 1 58 ? -10.008 -5.652 -6.684 1 91.75 58 ALA B O 1
ATOM 1443 N N . THR B 1 59 ? -8.258 -5.008 -7.977 1 90.56 59 THR B N 1
ATOM 1444 C CA . THR B 1 59 ? -8.188 -3.701 -7.328 1 90.56 59 THR B CA 1
ATOM 1445 C C . THR B 1 59 ? -8.711 -2.609 -8.258 1 90.56 59 THR B C 1
ATOM 1447 O O . THR B 1 59 ? -8.914 -1.47 -7.832 1 90.56 59 THR B O 1
ATOM 1450 N N . TRP B 1 60 ? -8.906 -2.883 -9.484 1 89.69 60 TRP B N 1
ATOM 1451 C CA . TRP B 1 60 ? -9.445 -1.948 -10.461 1 89.69 60 TRP B CA 1
ATOM 1452 C C . TRP B 1 60 ? -10.578 -2.586 -11.258 1 89.69 60 TRP B C 1
ATOM 1454 O O . TRP B 1 60 ? -10.492 -3.75 -11.656 1 89.69 60 TRP B O 1
ATOM 1464 N N . VAL B 1 61 ? -11.617 -1.835 -11.438 1 87.38 61 VAL B N 1
ATOM 1465 C CA . VAL B 1 61 ? -12.75 -2.268 -12.25 1 87.38 61 VAL B CA 1
ATOM 1466 C C . VAL B 1 61 ? -13.047 -1.219 -13.312 1 87.38 61 VAL B C 1
ATOM 1468 O O . VAL B 1 61 ? -13.094 -0.021 -13.023 1 87.38 61 VAL B O 1
ATOM 1471 N N . SER B 1 62 ? -13.211 -1.75 -14.469 1 88 62 SER B N 1
ATOM 1472 C CA . SER B 1 62 ? -13.523 -0.835 -15.562 1 88 62 SER B CA 1
ATOM 1473 C C . SER B 1 62 ? -14.891 -0.181 -15.359 1 88 62 SER B C 1
ATOM 1475 O O . SER B 1 62 ? -15.727 -0.692 -14.609 1 88 62 SER B O 1
ATOM 1477 N N . PRO B 1 63 ? -15.023 1.026 -16.062 1 86.25 63 PRO B N 1
ATOM 1478 C CA . PRO B 1 63 ? -16.297 1.733 -15.898 1 86.25 63 PRO B CA 1
ATOM 1479 C C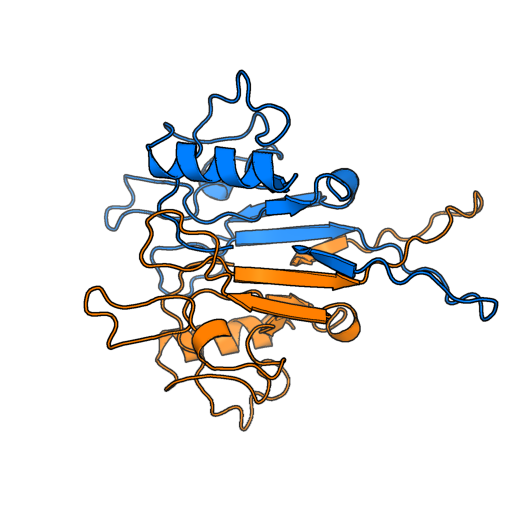 . PRO B 1 63 ? -17.5 0.858 -16.234 1 86.25 63 PRO B C 1
ATOM 1481 O O . PRO B 1 63 ? -18.547 0.973 -15.602 1 86.25 63 PRO B O 1
ATOM 1484 N N . ASN B 1 64 ? -17.391 -0.025 -17.188 1 87.94 64 ASN B N 1
ATOM 1485 C CA . ASN B 1 64 ? -18.5 -0.894 -17.562 1 87.94 64 ASN B CA 1
ATOM 1486 C C . ASN B 1 64 ? -18.531 -2.166 -16.719 1 87.94 64 ASN B C 1
ATOM 1488 O O . ASN B 1 64 ? -19.328 -3.061 -16.969 1 87.94 64 ASN B O 1
ATOM 1492 N N . ARG B 1 65 ? -17.594 -2.277 -15.812 1 83.69 65 ARG B N 1
ATOM 1493 C CA . ARG B 1 65 ? -17.5 -3.326 -14.797 1 83.69 65 ARG B CA 1
ATOM 1494 C C . ARG B 1 65 ? -17.219 -4.68 -15.438 1 83.69 65 ARG B C 1
ATOM 1496 O O . ARG B 1 65 ? -17.438 -5.723 -14.812 1 83.69 65 ARG B O 1
ATOM 1503 N N . ARG B 1 66 ? -16.734 -4.695 -16.656 1 87.75 66 ARG B N 1
ATOM 1504 C CA . ARG B 1 66 ? -16.516 -5.949 -17.375 1 87.75 66 ARG B CA 1
ATOM 1505 C C . ARG B 1 66 ? -15.07 -6.422 -17.203 1 87.75 66 ARG B C 1
ATOM 1507 O O . ARG B 1 66 ? -14.789 -7.613 -17.328 1 87.75 66 ARG B O 1
ATOM 1514 N N . THR B 1 67 ? -14.242 -5.449 -16.984 1 88.62 67 THR B N 1
ATOM 1515 C CA . THR B 1 67 ? -12.828 -5.793 -16.844 1 88.62 67 THR B CA 1
ATOM 1516 C C . THR B 1 67 ? -12.359 -5.559 -15.414 1 88.62 67 THR B C 1
ATOM 1518 O O . THR B 1 67 ? -12.633 -4.512 -14.82 1 88.62 67 THR B O 1
ATOM 1521 N N . LYS B 1 68 ? -11.789 -6.586 -14.875 1 89.75 68 LYS B N 1
ATOM 1522 C CA . LYS B 1 68 ? -11.211 -6.5 -13.539 1 89.75 68 LYS B CA 1
ATOM 1523 C C . LYS B 1 68 ? -9.734 -6.859 -13.555 1 89.75 68 LYS B C 1
ATOM 1525 O O . LYS B 1 68 ? -9.336 -7.859 -14.156 1 89.75 68 LYS B O 1
ATOM 1530 N N . ASN B 1 69 ? -8.945 -5.945 -12.992 1 91.81 69 ASN B N 1
ATOM 1531 C CA . ASN B 1 69 ? -7.504 -6.164 -12.914 1 91.81 69 ASN B CA 1
ATOM 1532 C C . ASN B 1 69 ? -6.969 -5.918 -11.508 1 91.81 69 ASN B C 1
ATOM 1534 O O . ASN B 1 69 ? -7.555 -5.148 -10.742 1 91.81 69 ASN B O 1
ATOM 1538 N N . ARG B 1 70 ? -5.992 -6.656 -11.18 1 92.88 70 ARG B N 1
ATOM 1539 C CA . ARG B 1 70 ? -5.223 -6.324 -9.984 1 92.88 70 ARG B CA 1
ATOM 1540 C C . ARG B 1 70 ? -3.979 -5.52 -10.336 1 92.88 70 ARG B C 1
ATOM 1542 O O . ARG B 1 70 ? -3.008 -6.066 -10.867 1 92.88 70 ARG B O 1
ATOM 1549 N N . ILE B 1 71 ? -4.027 -4.207 -10.047 1 90.5 71 ILE B N 1
ATOM 1550 C CA . ILE B 1 71 ? -2.904 -3.365 -10.445 1 90.5 71 ILE B CA 1
ATOM 1551 C C . ILE B 1 71 ? -2.354 -2.625 -9.227 1 90.5 71 ILE B C 1
ATOM 1553 O O . ILE B 1 71 ? -1.328 -1.945 -9.32 1 90.5 71 ILE B O 1
ATOM 1557 N N . ASP B 1 72 ? -2.998 -2.645 -8.094 1 89.38 72 ASP B N 1
ATOM 1558 C CA . ASP B 1 72 ? -2.496 -2.176 -6.809 1 89.38 72 ASP B CA 1
ATOM 1559 C C . ASP B 1 72 ? -1.992 -3.34 -5.961 1 89.38 72 ASP B C 1
ATOM 1561 O O . ASP B 1 72 ? -2.666 -4.363 -5.84 1 89.38 72 ASP B O 1
ATOM 1565 N N . HIS B 1 73 ? -0.766 -3.137 -5.43 1 92.06 73 HIS B N 1
ATOM 1566 C CA . HIS B 1 73 ? -0.127 -4.27 -4.773 1 92.06 73 HIS B CA 1
ATOM 1567 C C . HIS B 1 73 ? 0.469 -3.865 -3.428 1 92.06 73 HIS B C 1
ATOM 1569 O O . HIS B 1 73 ? 0.851 -2.709 -3.236 1 92.06 7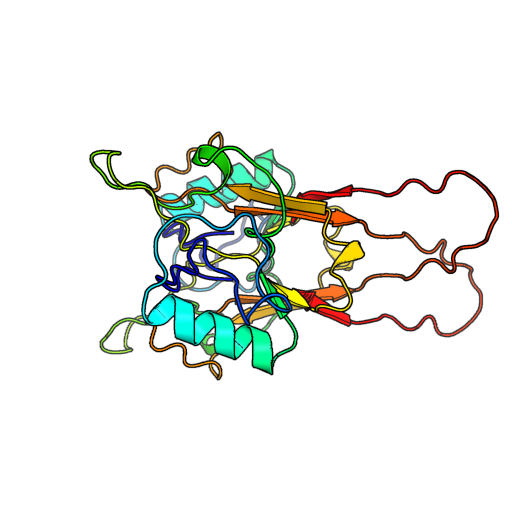3 HIS B O 1
ATOM 1575 N N . ILE B 1 74 ? 0.487 -4.793 -2.557 1 91.94 74 ILE B N 1
ATOM 1576 C CA . ILE B 1 74 ? 1.287 -4.742 -1.338 1 91.94 74 ILE B CA 1
ATOM 1577 C C . ILE B 1 74 ? 2.404 -5.781 -1.409 1 91.94 74 ILE B C 1
ATOM 1579 O O . ILE B 1 74 ? 2.146 -6.965 -1.628 1 91.94 74 ILE B O 1
ATOM 1583 N N . ALA B 1 75 ? 3.59 -5.301 -1.368 1 93 75 ALA B N 1
ATOM 1584 C CA . ALA B 1 75 ? 4.758 -6.176 -1.289 1 93 75 ALA B CA 1
ATOM 1585 C C . ALA B 1 75 ? 5.496 -5.988 0.032 1 93 75 ALA B C 1
ATOM 1587 O O . ALA B 1 75 ? 5.598 -4.867 0.538 1 93 75 ALA B O 1
ATOM 1588 N N . VAL B 1 76 ? 5.949 -7.07 0.572 1 92.5 76 VAL B N 1
ATOM 1589 C CA . VAL B 1 76 ? 6.656 -7.008 1.848 1 92.5 76 VAL B CA 1
ATOM 1590 C C . VAL B 1 76 ? 7.957 -7.805 1.756 1 92.5 76 VAL B C 1
ATOM 1592 O O . VAL B 1 76 ? 8.094 -8.688 0.906 1 92.5 76 VAL B O 1
ATOM 1595 N N . ASN B 1 77 ? 8.875 -7.469 2.633 1 91.88 77 ASN B N 1
ATOM 1596 C CA . ASN B 1 77 ? 10.125 -8.227 2.693 1 91.88 77 ASN B CA 1
ATOM 1597 C C . ASN B 1 77 ? 9.867 -9.703 2.963 1 91.88 77 ASN B C 1
ATOM 1599 O O . ASN B 1 77 ? 9.023 -10.055 3.797 1 91.88 77 ASN B O 1
ATOM 1603 N N . THR B 1 78 ? 10.586 -10.547 2.25 1 92.88 78 THR B N 1
ATOM 1604 C CA . THR B 1 78 ? 10.414 -11.992 2.348 1 92.88 78 THR B CA 1
ATOM 1605 C C . THR B 1 78 ? 10.562 -12.461 3.791 1 92.88 78 THR B C 1
ATOM 1607 O O . THR B 1 78 ? 9.906 -13.414 4.211 1 92.88 78 THR B O 1
ATOM 1610 N N . LYS B 1 79 ? 11.352 -11.812 4.559 1 85 79 LYS B N 1
ATOM 1611 C CA . LYS B 1 79 ? 11.578 -12.195 5.953 1 85 79 LYS B CA 1
ATOM 1612 C C . LYS B 1 79 ? 10.289 -12.094 6.766 1 85 79 LYS B C 1
ATOM 1614 O O . LYS B 1 79 ? 10.172 -12.703 7.832 1 85 79 LYS B O 1
ATOM 1619 N N . TRP B 1 80 ? 9.305 -11.383 6.184 1 84.12 80 TRP B N 1
ATOM 1620 C CA . TRP B 1 80 ? 8.07 -11.172 6.926 1 84.12 80 TRP B CA 1
ATOM 1621 C C . TRP B 1 80 ? 6.914 -11.953 6.297 1 84.12 80 TRP B C 1
ATOM 1623 O O . TRP B 1 80 ? 5.746 -11.672 6.574 1 84.12 80 TRP B O 1
ATOM 1633 N N . LYS B 1 81 ? 7.258 -12.789 5.445 1 88.19 81 LYS B N 1
ATOM 1634 C CA . LYS B 1 81 ? 6.242 -13.539 4.711 1 88.19 81 LYS B CA 1
ATOM 1635 C C . LYS B 1 81 ? 5.285 -14.242 5.668 1 88.19 81 LYS B C 1
ATOM 1637 O O . LYS B 1 81 ? 4.078 -14.305 5.414 1 88.19 81 LYS B O 1
ATOM 1642 N N . SER B 1 82 ? 5.836 -14.711 6.766 1 87.06 82 SER B N 1
ATOM 1643 C CA . SER B 1 82 ? 5.008 -15.469 7.699 1 87.06 82 SER B CA 1
ATOM 1644 C C . SER B 1 82 ? 4.141 -14.539 8.547 1 87.06 82 SER B C 1
ATOM 1646 O O . SER B 1 82 ? 3.143 -14.977 9.125 1 87.06 82 SER B O 1
ATOM 1648 N N . SER B 1 83 ? 4.543 -13.281 8.656 1 85.62 83 SER B N 1
ATOM 1649 C CA . SER B 1 83 ? 3.777 -12.305 9.43 1 85.62 83 SER B CA 1
ATOM 1650 C C . SER B 1 83 ? 2.6 -11.766 8.633 1 85.62 83 SER B C 1
ATOM 1652 O O . SER B 1 83 ? 1.616 -11.289 9.203 1 85.62 83 SER B O 1
ATOM 1654 N N . LEU B 1 84 ? 2.74 -11.758 7.328 1 90.25 84 LEU B N 1
ATOM 1655 C CA . LEU B 1 84 ? 1.643 -11.312 6.48 1 90.25 84 LEU B CA 1
ATOM 1656 C C . LEU B 1 84 ? 0.521 -12.344 6.445 1 90.25 84 LEU B C 1
ATOM 1658 O O . LEU B 1 84 ? 0.719 -13.461 5.969 1 90.25 84 LEU B O 1
ATOM 1662 N N . LEU B 1 85 ? -0.645 -11.961 6.883 1 91.56 85 LEU B N 1
ATOM 1663 C CA . LEU B 1 85 ? -1.729 -12.914 7.09 1 91.56 85 LEU B CA 1
ATOM 1664 C C . LEU B 1 85 ? -2.717 -12.875 5.926 1 91.56 85 LEU B C 1
ATOM 1666 O O . LEU B 1 85 ? -3.4 -13.867 5.656 1 91.56 85 LEU B O 1
ATOM 1670 N N . ASP B 1 86 ? -2.812 -11.734 5.336 1 93.88 86 ASP B N 1
ATOM 1671 C CA . ASP B 1 86 ? -3.797 -11.578 4.27 1 93.88 86 ASP B CA 1
ATOM 1672 C C . ASP B 1 86 ? -3.545 -10.289 3.48 1 93.88 86 ASP B C 1
ATOM 1674 O O . ASP B 1 86 ? -2.953 -9.344 3.998 1 93.88 86 ASP B O 1
ATOM 1678 N N . VAL B 1 87 ? -3.854 -10.266 2.244 1 93.56 87 VAL B N 1
ATOM 1679 C CA . VAL B 1 87 ? -3.961 -9.086 1.396 1 93.56 87 VAL B CA 1
ATOM 1680 C C . VAL B 1 87 ? -5.223 -9.18 0.54 1 93.56 87 VAL B C 1
ATOM 1682 O O . VAL B 1 87 ? -5.449 -10.18 -0.14 1 93.56 87 VAL B O 1
ATOM 1685 N N . SER B 1 88 ? -6.082 -8.156 0.585 1 92.44 88 SER B N 1
ATOM 1686 C CA . SER B 1 88 ? -7.359 -8.219 -0.117 1 92.44 88 SER B CA 1
ATOM 1687 C C . SER B 1 88 ? -7.781 -6.848 -0.63 1 92.44 88 SER B C 1
ATOM 1689 O O . SER B 1 88 ? -7.375 -5.824 -0.079 1 92.44 88 SER B O 1
ATOM 1691 N N . ALA B 1 89 ? -8.508 -6.848 -1.737 1 90.44 89 ALA B N 1
ATOM 1692 C CA . ALA B 1 89 ? -9.211 -5.637 -2.152 1 90.44 89 ALA B CA 1
ATOM 1693 C C . ALA B 1 89 ? -10.492 -5.441 -1.341 1 90.44 89 ALA B C 1
ATOM 1695 O O . ALA B 1 89 ? -11.32 -6.348 -1.25 1 90.44 89 ALA B O 1
ATOM 1696 N N . CYS B 1 90 ? -10.609 -4.281 -0.737 1 85.25 90 CYS B N 1
ATOM 1697 C CA . CYS B 1 90 ? -11.781 -3.969 0.072 1 85.25 90 CYS B CA 1
ATOM 1698 C C . CYS B 1 90 ? -12.898 -3.389 -0.788 1 85.25 90 CYS B C 1
ATOM 1700 O O . CYS B 1 90 ? -12.828 -2.234 -1.212 1 85.25 90 CYS B O 1
ATOM 1702 N N . ARG B 1 91 ? -13.977 -4.082 -1.005 1 78.06 91 ARG B N 1
ATOM 1703 C CA . ARG B 1 91 ? -15.07 -3.689 -1.89 1 78.06 91 ARG B CA 1
ATOM 1704 C C . ARG B 1 91 ? -16.109 -2.871 -1.14 1 78.06 91 ARG B C 1
ATOM 1706 O O . ARG B 1 91 ? -16.938 -2.195 -1.756 1 78.06 91 ARG B O 1
ATOM 1713 N N . GLY B 1 92 ? -16.125 -2.938 0.072 1 69.25 92 GLY B N 1
ATOM 1714 C CA . GLY B 1 92 ? -17.156 -2.236 0.826 1 69.25 92 GLY B CA 1
ATOM 1715 C C . GLY B 1 92 ? -16.844 -0.766 1.033 1 69.25 92 GLY B C 1
ATOM 1716 O O . GLY B 1 92 ? -17.734 0.024 1.357 1 69.25 92 GLY B O 1
ATOM 1717 N N . ALA B 1 93 ? -15.641 -0.455 0.937 1 61.72 93 ALA B N 1
ATOM 1718 C CA . ALA B 1 93 ? -15.281 0.945 1.146 1 61.72 93 ALA B CA 1
ATOM 1719 C C . ALA B 1 93 ? -15.391 1.739 -0.153 1 61.72 93 ALA B C 1
ATOM 1721 O O . ALA B 1 93 ? -14.539 1.608 -1.039 1 61.72 93 ALA B O 1
ATOM 1722 N N . ASP B 1 94 ? -16.609 2.115 -0.541 1 62.88 94 ASP B N 1
ATOM 1723 C CA . ASP B 1 94 ? -16.797 2.875 -1.772 1 62.88 94 ASP B CA 1
ATOM 1724 C C . ASP B 1 94 ? -16.281 4.305 -1.622 1 62.88 94 ASP B C 1
ATOM 1726 O O . ASP B 1 94 ? -16.844 5.105 -0.881 1 62.88 94 ASP B O 1
ATOM 1730 N N . VAL B 1 95 ? -15.07 4.527 -2.029 1 65.88 95 VAL B N 1
ATOM 1731 C CA . VAL B 1 95 ? -14.516 5.875 -1.981 1 65.88 95 VAL B CA 1
ATOM 1732 C C . VAL B 1 95 ? -14.75 6.582 -3.314 1 65.88 95 VAL B C 1
ATOM 1734 O O . VAL B 1 95 ? -14.172 7.637 -3.576 1 65.88 95 VAL B O 1
ATOM 1737 N N . GLY B 1 96 ? -15.781 6.023 -4.062 1 68.31 96 GLY B N 1
ATOM 1738 C CA . GLY B 1 96 ? -16.125 6.684 -5.309 1 68.31 96 GLY B CA 1
ATOM 1739 C C . GLY B 1 96 ? -15.055 6.559 -6.375 1 68.31 96 GLY B C 1
ATOM 1740 O O . GLY B 1 96 ? -14.938 7.418 -7.25 1 68.31 96 GLY B O 1
ATOM 1741 N N . SER B 1 97 ? -14.164 5.629 -6.219 1 74.31 97 SER B N 1
ATOM 1742 C CA . SER B 1 97 ? -13.062 5.414 -7.152 1 74.31 97 SER B CA 1
ATOM 1743 C C . SER B 1 97 ? -13.234 4.098 -7.91 1 74.31 97 SER B C 1
ATOM 1745 O O . SER B 1 97 ? -14 3.23 -7.492 1 74.31 97 SER B O 1
ATOM 1747 N N . ASP B 1 98 ? -12.75 4.109 -9.102 1 80 98 ASP B N 1
ATOM 1748 C CA . ASP B 1 98 ? -12.711 2.865 -9.859 1 80 98 ASP B CA 1
ATOM 1749 C C . ASP B 1 98 ? -11.656 1.91 -9.297 1 80 98 ASP B C 1
ATOM 1751 O O . ASP B 1 98 ? -11.5 0.791 -9.789 1 80 98 ASP B O 1
ATOM 1755 N N . HIS B 1 99 ? -11.055 2.25 -8.266 1 84.56 99 HIS B N 1
ATOM 1756 C CA . HIS B 1 99 ? -10.109 1.407 -7.543 1 84.56 99 HIS B CA 1
ATOM 1757 C C . HIS B 1 99 ? -10.664 0.985 -6.188 1 84.56 99 HIS B C 1
ATOM 1759 O O . HIS B 1 99 ? -11.312 1.781 -5.504 1 84.56 99 HIS B O 1
ATOM 1765 N N . TYR B 1 100 ? -10.422 -0.264 -5.914 1 86.31 100 TYR B N 1
ATOM 1766 C CA . TYR B 1 100 ? -10.672 -0.739 -4.559 1 86.31 100 TYR B CA 1
ATOM 1767 C C . TYR B 1 100 ? -9.43 -0.592 -3.686 1 86.31 100 TYR B C 1
ATOM 1769 O O . TYR B 1 100 ? -8.312 -0.781 -4.156 1 86.31 100 TYR B O 1
ATOM 1777 N N . LEU B 1 101 ? -9.664 -0.277 -2.488 1 86.44 101 LEU B N 1
ATOM 1778 C CA . LEU B 1 101 ? -8.57 -0.201 -1.53 1 86.44 101 LEU B CA 1
ATOM 1779 C C . LEU B 1 101 ? -7.969 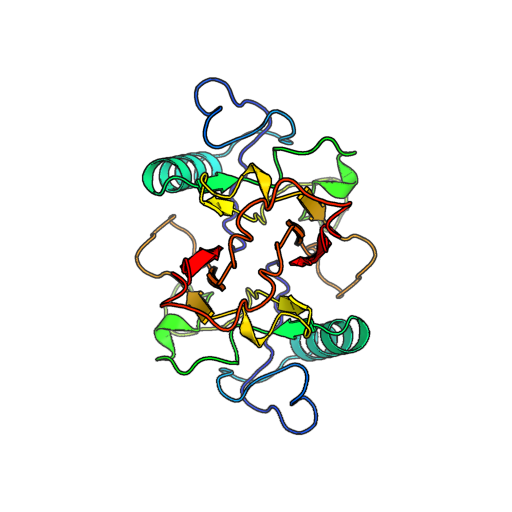-1.58 -1.282 1 86.44 101 LEU B C 1
ATOM 1781 O O . LEU B 1 101 ? -8.695 -2.568 -1.165 1 86.44 101 LEU B O 1
ATOM 1785 N N . VAL B 1 102 ? -6.656 -1.631 -1.31 1 90.25 102 VAL B N 1
ATOM 1786 C CA . VAL B 1 102 ? -5.973 -2.867 -0.943 1 90.25 102 VAL B CA 1
A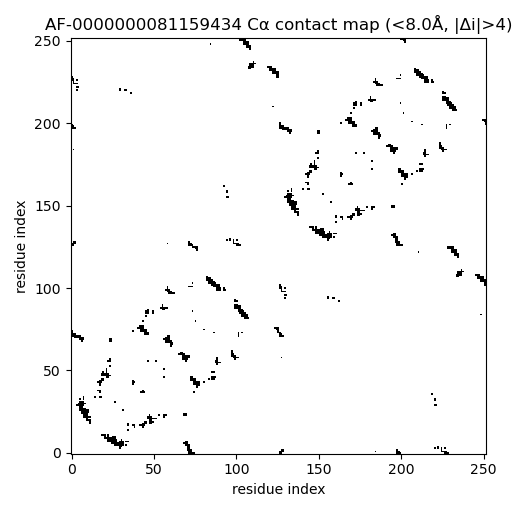TOM 1787 C C . VAL B 1 102 ? -5.637 -2.852 0.547 1 90.25 102 VAL B C 1
ATOM 1789 O O . VAL B 1 102 ? -5.105 -1.864 1.06 1 90.25 102 VAL B O 1
ATOM 1792 N N . THR B 1 103 ? -6.02 -3.918 1.231 1 89.81 103 THR B N 1
ATOM 1793 C CA . THR B 1 103 ? -5.758 -4.043 2.66 1 89.81 103 THR B CA 1
ATOM 1794 C C . THR B 1 103 ? -4.855 -5.242 2.943 1 89.81 103 THR B C 1
ATOM 1796 O O . THR B 1 103 ? -4.945 -6.262 2.262 1 89.81 103 THR B O 1
ATOM 1799 N N . GLY B 1 104 ? -3.902 -5.031 3.873 1 91.12 104 GLY B N 1
ATOM 1800 C CA . GLY B 1 104 ? -3.07 -6.105 4.395 1 91.12 104 GLY B CA 1
ATOM 1801 C C . GLY B 1 104 ? -3.221 -6.305 5.891 1 91.12 104 GLY B C 1
ATOM 1802 O O . GLY B 1 104 ? -3.486 -5.352 6.625 1 91.12 104 GLY B O 1
ATOM 1803 N N . GLU B 1 105 ? -3.127 -7.582 6.234 1 89.06 105 GLU B N 1
ATOM 1804 C CA . GLU B 1 105 ? -3.123 -7.945 7.648 1 89.06 105 GLU B CA 1
ATOM 1805 C C . GLU B 1 105 ? -1.794 -8.57 8.055 1 89.06 105 GLU B C 1
ATOM 1807 O O . GLU B 1 105 ? -1.325 -9.516 7.414 1 89.06 105 GLU B O 1
ATOM 1812 N N . ILE B 1 106 ? -1.176 -7.961 9.078 1 84.62 106 ILE B N 1
ATOM 1813 C CA . ILE B 1 106 ? 0.114 -8.461 9.539 1 84.62 106 ILE B CA 1
ATOM 1814 C C . ILE B 1 106 ? 0.011 -8.875 11.008 1 84.62 106 ILE B C 1
ATOM 1816 O O . ILE B 1 106 ? -0.713 -8.242 11.781 1 84.62 106 ILE B O 1
ATOM 1820 N N . ARG B 1 107 ? 0.627 -9.953 11.32 1 80.12 107 ARG B N 1
ATOM 1821 C CA . ARG B 1 107 ? 0.769 -10.391 12.703 1 80.12 107 ARG B CA 1
ATOM 1822 C C . ARG B 1 107 ? 2.006 -9.781 13.352 1 80.12 107 ARG B C 1
ATOM 1824 O O . ARG B 1 107 ? 3.119 -9.93 12.844 1 80.12 107 ARG B O 1
ATOM 1831 N N . LEU B 1 108 ? 1.751 -8.914 14.383 1 68.94 108 LEU B N 1
ATOM 1832 C CA . LEU B 1 108 ? 2.865 -8.336 15.125 1 68.94 108 LEU B CA 1
ATOM 1833 C C . LEU B 1 108 ? 3 -9 16.5 1 68.94 108 LEU B C 1
ATOM 1835 O O . LEU B 1 108 ? 1.999 -9.367 17.109 1 68.94 108 LEU B O 1
ATOM 1839 N N . PHE B 1 109 ? 4.168 -9.469 16.812 1 56.75 109 PHE B N 1
ATOM 1840 C CA . PHE B 1 109 ? 4.379 -10.047 18.141 1 56.75 109 PHE B CA 1
ATOM 1841 C C . PHE B 1 109 ? 4.812 -8.969 19.141 1 56.75 109 PHE B C 1
ATOM 1843 O O . PHE B 1 109 ? 5.559 -8.055 18.781 1 56.75 109 PHE B O 1
ATOM 1850 N N . LYS B 1 110 ? 3.932 -8.578 19.984 1 48.56 110 LYS B N 1
ATOM 1851 C CA . LYS B 1 110 ? 4.328 -7.656 21.047 1 48.56 110 LYS B CA 1
ATOM 1852 C C . LYS B 1 110 ? 5.363 -8.297 21.969 1 48.56 110 LYS B C 1
ATOM 1854 O O . LYS B 1 110 ? 5.195 -9.43 22.406 1 48.56 110 LYS B O 1
ATOM 1859 N N . VAL B 1 111 ? 6.613 -7.996 21.766 1 42.78 111 VAL B N 1
ATOM 1860 C CA . VAL B 1 111 ? 7.547 -8.453 22.781 1 42.78 111 VAL B CA 1
ATOM 1861 C C . VAL B 1 111 ? 7.266 -7.738 24.094 1 42.78 111 VAL B C 1
ATOM 1863 O O . VAL B 1 111 ? 7.094 -6.516 24.125 1 42.78 111 VAL B O 1
ATOM 1866 N N . ALA B 1 112 ? 6.637 -8.422 25 1 42.31 112 ALA B N 1
ATOM 1867 C CA . ALA B 1 112 ? 6.668 -7.875 26.344 1 42.31 112 ALA B CA 1
ATOM 1868 C C . ALA B 1 112 ? 8.008 -7.211 26.641 1 42.31 112 ALA B C 1
ATOM 1870 O O . ALA B 1 112 ? 9.062 -7.723 26.25 1 42.31 112 ALA B O 1
ATOM 1871 N N . GLU B 1 113 ? 7.926 -5.875 26.578 1 40.16 113 GLU B N 1
ATOM 1872 C CA . GLU B 1 113 ? 9.133 -5.164 26.984 1 40.16 113 GLU B CA 1
ATOM 1873 C C . GLU B 1 113 ? 9.859 -5.918 28.094 1 40.16 113 GLU B C 1
ATOM 1875 O O . GLU B 1 113 ? 9.352 -6.027 29.219 1 40.16 113 GLU B O 1
ATOM 1880 N N . LYS B 1 114 ? 10.359 -7.074 27.891 1 37.53 114 LYS B N 1
ATOM 1881 C CA . LYS B 1 114 ? 11.203 -7.285 29.062 1 37.53 114 LYS B CA 1
ATOM 1882 C C . LYS B 1 114 ? 12.125 -6.094 29.297 1 37.53 114 LYS B C 1
ATOM 1884 O O . LYS B 1 114 ? 12.703 -5.555 28.344 1 37.53 114 LYS B O 1
ATOM 1889 N N . LYS B 1 115 ? 11.906 -5.277 30.297 1 36.88 115 LYS B N 1
ATOM 1890 C CA . LYS B 1 115 ? 12.797 -4.258 30.844 1 36.88 115 LYS B CA 1
ATOM 1891 C C . LYS B 1 115 ? 14.258 -4.566 30.5 1 36.88 115 LYS B C 1
ATOM 1893 O O . LYS B 1 115 ? 15.164 -3.887 30.984 1 36.88 115 LYS B O 1
ATOM 1898 N N . THR B 1 116 ? 14.648 -5.789 30.281 1 36.41 116 THR B N 1
ATOM 1899 C CA . THR B 1 116 ? 16.109 -5.824 30.281 1 36.41 116 THR B CA 1
ATOM 1900 C C . THR B 1 116 ? 16.656 -5.121 29.047 1 36.41 116 THR B C 1
ATOM 1902 O O . THR B 1 116 ? 17.438 -4.176 29.156 1 36.41 116 THR B O 1
ATOM 1905 N N . ASP B 1 117 ? 17.812 -5.746 28.234 1 36.16 117 ASP B N 1
ATOM 1906 C CA . ASP B 1 117 ? 18.844 -5.219 27.344 1 36.16 117 ASP B CA 1
ATOM 1907 C C . ASP B 1 117 ? 18.234 -4.684 26.047 1 36.16 117 ASP B C 1
ATOM 1909 O O . ASP B 1 117 ? 17.109 -5.047 25.688 1 36.16 117 ASP B O 1
ATOM 1913 N N . GLU B 1 118 ? 19.094 -4.051 24.969 1 34.84 118 GLU B N 1
ATOM 1914 C CA . GLU B 1 118 ? 19.078 -3.271 23.734 1 34.84 118 GLU B CA 1
ATOM 1915 C C . GLU B 1 118 ? 18.25 -3.951 22.656 1 34.84 118 GLU B C 1
ATOM 1917 O O . GLU B 1 118 ? 18.656 -4.957 22.078 1 34.84 118 GLU B O 1
ATOM 1922 N N . GLU B 1 119 ? 17.172 -4.27 22.781 1 37.22 119 GLU B N 1
ATOM 1923 C CA . GLU B 1 119 ? 16.359 -5.074 21.859 1 37.22 119 GLU B CA 1
ATOM 1924 C C . GLU B 1 119 ? 16.312 -4.441 20.469 1 37.22 119 GLU B C 1
ATOM 1926 O O . GLU B 1 119 ? 16.078 -3.238 20.344 1 37.22 119 GLU B O 1
ATOM 1931 N N . TYR B 1 120 ? 16.828 -5.133 19.547 1 35.94 120 TYR B N 1
ATOM 1932 C CA . TYR B 1 120 ? 17.047 -4.863 18.125 1 35.94 120 TYR B CA 1
ATOM 1933 C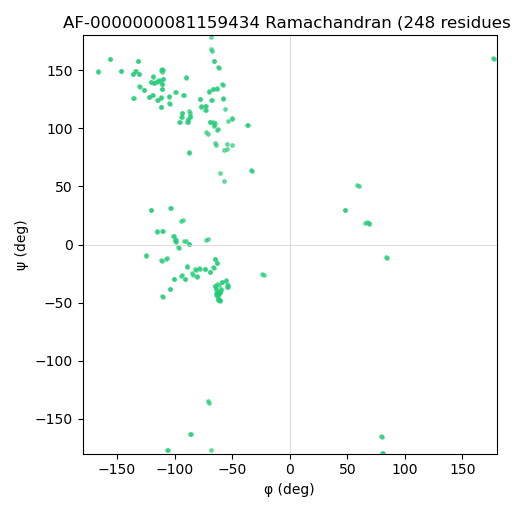 C . TYR B 1 120 ? 15.734 -4.527 17.422 1 35.94 120 TYR B C 1
ATOM 1935 O O . TYR B 1 120 ? 14.758 -5.273 17.531 1 35.94 120 TYR B O 1
ATOM 1943 N N . ILE B 1 121 ? 15.312 -3.426 17.516 1 42.72 121 ILE B N 1
ATOM 1944 C CA . ILE B 1 121 ? 14.203 -2.881 16.734 1 42.72 121 ILE B CA 1
ATOM 1945 C C . ILE B 1 121 ? 14.43 -3.16 15.25 1 42.72 121 ILE B C 1
ATOM 1947 O O . ILE B 1 121 ? 15.43 -2.73 14.68 1 42.72 121 ILE B O 1
ATOM 1951 N N . ARG B 1 122 ? 13.984 -4.422 14.797 1 43.5 122 ARG B N 1
ATOM 1952 C CA . ARG B 1 122 ? 14.133 -4.621 13.359 1 43.5 122 ARG B CA 1
ATOM 1953 C C . ARG B 1 122 ? 13.172 -3.727 12.586 1 43.5 122 ARG B C 1
ATOM 1955 O O . ARG B 1 122 ? 11.984 -3.652 12.906 1 43.5 122 ARG B O 1
ATOM 1962 N N . LYS B 1 123 ? 13.711 -2.705 12.016 1 39.09 123 LYS B N 1
ATOM 1963 C CA . LYS B 1 123 ? 13.031 -1.83 11.062 1 39.09 123 LYS B CA 1
ATOM 1964 C C . LYS B 1 123 ? 12.672 -2.584 9.781 1 39.09 123 LYS B C 1
ATOM 1966 O O . LYS B 1 123 ? 13.469 -3.377 9.281 1 39.09 123 LYS B O 1
ATOM 1971 N N . GLN B 1 124 ? 11.375 -2.945 9.578 1 41.03 124 GLN B N 1
ATOM 1972 C CA . GLN B 1 124 ? 10.977 -3.672 8.375 1 41.03 124 GLN B CA 1
ATOM 1973 C C . GLN B 1 124 ? 10.273 -2.75 7.383 1 41.03 124 GLN B C 1
ATOM 1975 O O . GLN B 1 124 ? 9.523 -1.856 7.781 1 41.03 124 GLN B O 1
ATOM 1980 N N . THR B 1 125 ? 10.828 -2.652 6.188 1 34.81 125 THR B N 1
ATOM 1981 C CA . THR B 1 125 ? 10.242 -1.843 5.121 1 34.81 125 THR B CA 1
ATOM 1982 C C . THR B 1 125 ? 9.055 -2.561 4.488 1 34.81 125 THR B C 1
ATOM 1984 O O . THR B 1 125 ? 9.125 -3.758 4.199 1 34.81 125 THR B O 1
ATOM 1987 N N . ILE B 1 126 ? 7.742 -2.006 4.508 1 44.34 126 ILE B N 1
ATOM 1988 C CA . ILE B 1 126 ? 6.578 -2.496 3.781 1 44.34 126 ILE B CA 1
ATOM 1989 C C . ILE B 1 126 ? 6.355 -1.649 2.531 1 44.34 126 ILE B C 1
ATOM 1991 O O . ILE B 1 126 ? 6.473 -0.422 2.576 1 44.34 126 ILE B O 1
#

Solvent-accessible surface area (backbone atoms only — not comparable to full-atom values): 13243 Å² total; per-residue (Å²): 58,32,54,53,71,22,25,58,16,36,76,30,84,96,35,62,82,30,33,33,80,39,33,59,68,69,58,40,72,39,11,50,51,49,50,51,50,30,52,75,67,44,20,24,38,42,51,14,60,47,88,68,61,65,81,37,52,30,18,32,43,39,96,85,64,78,46,70,40,39,30,51,52,51,48,34,38,51,93,44,54,85,31,50,73,44,42,36,23,40,77,81,62,76,69,86,45,62,40,28,38,35,40,30,27,33,48,46,41,73,38,73,76,63,84,71,80,89,72,73,69,44,75,38,60,57,58,32,56,51,72,21,25,58,15,34,76,29,84,97,34,62,81,29,33,32,78,40,34,59,70,68,58,39,72,37,11,52,51,49,50,50,50,29,54,75,69,44,21,24,40,42,52,13,61,48,88,69,60,65,81,37,51,29,17,33,42,40,98,84,64,78,48,70,41,42,29,52,54,52,47,34,39,52,93,43,53,85,31,50,72,44,44,35,23,39,77,80,63,76,71,85,44,61,39,28,38,36,38,29,28,34,48,46,42,75,38,72,75,63,83,71,79,91,69,74,68,45,74,38,60,56

Secondary structure (DSSP, 8-state):
--B------S--TT-TTT--S---S---HHHHHHHHHHHHTTEEEGGGTS---GGGT--EE-TTS--EE--B--EEEGGGTTTEEEEEEESS---SSSBPEEEEEEEEB-----SSS----EEEE-/--B------S--TT-TTT--S---S---HHHHHHHHHHHHTTEEEGGGTS---GGGT--EE-TTS--EE--B--EEEGGGTTTEEEEEEESS---SSSBPEEEEEEEEB-----SSS----EEEE-

pLDDT: mean 82.33, std 18.98, range [34.81, 97.62]

Foldseek 3Di:
DDQQVFQLAQDCVVLVQAAANQGHDDGDPSNVVVSVVCVVVQKHWQLRHDDDDVVFSFFAADPVRPDTTRRDTDIWHSVQNVQWDHWTFDPPPPPVDRGTDIDTGGHDDPDPPPPDDDPPPPDTDD/DDQQVFQLAQDCVVLVQAAANQGHDDGDPSNVVVSVVCVVVQKHWQLRHDDDDVVFSFFAADPVRPDTTRRDTDIWHSVQNVQWDHWTFDPPPPPVDRGTDIDTGGHDDPDPPPPDDDDPPPDTDD

InterPro domains:
  IPR036691 Endonuclease/exonuclease/phosphatase superfamily [G3DSA:3.60.10.10] (1-106)
  IPR036691 Endonuclease/exonuclease/phosphatase superfamily [SSF56219] (1-107)

Organism: Pinctada imbricata (NCBI:txid66713)

Radius of gyration: 17.9 Å; Cα contacts (8 Å, |Δi|>4): 601; chains: 2; bounding box: 38×43×50 Å

Sequence (252 aa):
MGDLNAKVGMDNIGNESVTGKEGIGIRNENGETFIELCQFKNLIIGGTRFQKKDIYKATWVSPNRRTKNRIDHIAVNTKWKSSLLDVSACRGADVGSDHYLVTGEIRLFKVAEKKTDEEYIRKQTIMGDLNAKVGMDNIGNESVTGKEGIGIRNENGETFIELCQFKNLIIGGTRFQKKDIYKATWVSPNRRTKNRIDHIAVNTKWKSSLLDVSACRGADVGSDHYLVTGEIRLFKVAEKKTDEEYIRKQTI